Protein AF-A0A7X6DRC4-F1 (afdb_monomer)

InterPro domains:
  IPR004843 Calcineurin-like, phosphoesterase domain [PF00149] (83-285)
  IPR007055 BON domain [PF04972] (4-56)
  IPR007055 BON domain [PS50914] (3-72)
  IPR029052 Metallo-dependent phosphatase-like [G3DSA:3.60.21.10] (81-315)
  IPR029052 Metallo-dependent phosphatase-like [SSF56300] (83-302)
  IPR051158 Metallophosphoesterase-like [PTHR31302] (62-286)

Radius of gyration: 20.74 Å; Cα contacts (8 Å, |Δi|>4): 768; chains: 1; bounding box: 50×56×59 Å

Secondary structure (DSSP, 8-state):
--HHHHHHHHHHHHHHH-TTT--S-EEEEEETTEEEEEEE-SSHHHHHHHHHHHHHH-TTSEEEEEEE---PPPPSPSSS-EEEEEEB---B-TT-TTTTHHHHHHHHHH-SEEEEES--BSS--HHHHHHHHHHHTT--S-EEEE--SGGGTTS-HHHHHHHHHHTTEEEESSEEEEEEETTEEEEEEE------EETTEE--S-SSHHHHHHHHHHHHHHHHHHHHHHH--SSEEEEE-SSBSSSGGGBTB-GGGHHHHBBHHHHHHHHHH--SEEEE---TTS-SEEE-TTS-EEEE-BHHHHTSS-EEEEE---------

Sequence (324 aa):
MTEDHYLREKIRQTLATDPQVGILNVRVQIEGKRIILYGEVSSPEKGEYARTVVQRQLPDFEVISELTPPIPPEGPPEGPYVRIAAAGDLHYDARSRGKLRSHFQKLEGEADLLLLAGDLTDTGTSEETAVLIEDLKGLRIPIVAVLGNHDYHCNQVKEVRRMLGEGGVTVLEGDSTVVHCRELSIGIAGTKGFAGGFEGACGTVFGEPEMKAFIAHTERVSHQLKETLFSLETDLKIALLHYAPIRETLAGERAEVFPFLGSYLLGKAIDEAGADLVVHGHAHHGRERGMTRGGIPVRNAAIPMLKKANLFYSLSPRAKKTHS

Mean predicted aligned error: 8.06 Å

pLDDT: mean 91.1, std 10.88, range [31.31, 98.94]

Solvent-accessible surface area (backbone atoms only — not comparable to full-atom values): 16576 Å² total; per-residue (Å²): 134,57,72,67,57,55,52,41,53,50,53,42,50,48,37,39,68,35,89,83,53,52,40,82,67,60,48,68,48,76,58,92,54,36,36,40,37,35,43,66,30,95,33,60,68,42,18,54,48,44,26,50,56,52,30,69,77,37,73,88,35,51,55,44,58,62,30,34,44,71,78,73,78,82,68,84,62,75,73,74,63,48,33,35,30,29,25,12,44,63,47,22,38,86,82,40,63,64,73,53,24,75,56,46,65,50,37,64,83,70,28,61,33,38,40,35,15,9,16,59,19,53,45,16,44,64,65,18,44,51,35,48,41,62,29,53,59,86,55,81,46,56,36,40,30,21,48,24,72,30,25,44,64,65,68,34,44,72,56,39,51,51,52,40,43,76,60,63,32,49,74,25,76,54,38,69,54,75,49,78,55,94,97,41,40,35,25,38,24,18,24,29,67,43,36,34,10,35,91,100,55,52,70,52,80,53,88,54,72,65,48,26,51,51,34,51,49,30,52,52,51,20,50,40,44,21,56,44,36,48,70,53,90,50,64,37,36,35,40,39,19,8,29,29,34,49,69,60,29,38,53,69,48,63,76,88,47,43,37,68,50,8,16,40,58,42,30,51,22,44,52,75,34,52,48,67,36,33,41,16,10,78,41,47,49,22,32,51,66,38,60,41,94,74,68,32,45,32,36,42,25,11,24,72,46,66,77,41,87,58,46,80,46,69,51,39,64,74,80,76,80,77,86,123

Foldseek 3Di:
DDPVVVLQVVLQVQQCPPPLRNDNDWDWDDDPQEIETDDEGQAVVSQVVSQVSSCVVRVSHRYHGLYHHDPDPDDDDDPDWFKEWEAELCAQDLPCQVVCLVVLVCCLVRGQEYEYFANQHQAQDPSSLVSSLNSNPPRPHAAEYEHEVNNPRVPCVVVSCVSCVVSRYHYAALAWDWDDDDPWIEIEHEHQAWFAAEPPDGQDCDDDPVSVVRVVVNLVSLQSSLVRLQPDPILFYEYRYAADCDCSQLRQPDPVCRRGRHYVSNLVSCLNRDGQEYEYERRLRGHQWDARPSGHIYGYNYCSNVVDRTDIDITGRDDPPPPD

Nearest PDB structures (foldseek):
  2dxl-assembly1_A  TM=6.008E-01  e=2.555E-08  Klebsiella aerogenes
  3d03-assembly1_A  TM=5.769E-01  e=4.159E-08  Klebsiella aerogenes
  8rjx-assembly1_A  TM=5.976E-01  e=1.992E-03  Escherichia coli
  6xmv-assembly1_A  TM=4.383E-01  e=5.021E-02  Neisseria gonorrhoeae FA 1090
  6fnu-assembly1_A  TM=3.937E-01  e=2.472E+00  Saccharomyces cerevisiae

Structure (mmCIF, N/CA/C/O backbone):
data_AF-A0A7X6DRC4-F1
#
_entry.id   AF-A0A7X6DRC4-F1
#
loop_
_atom_site.group_PDB
_atom_site.id
_atom_site.type_symbol
_atom_site.label_atom_id
_atom_site.label_alt_id
_atom_site.label_comp_id
_atom_site.label_asym_id
_atom_site.label_entity_id
_atom_site.label_seq_id
_atom_site.pdbx_PDB_ins_code
_atom_site.Cartn_x
_atom_site.Cartn_y
_atom_site.Cartn_z
_atom_site.occupancy
_atom_site.B_iso_or_equiv
_atom_site.auth_seq_id
_atom_site.auth_comp_id
_atom_site.auth_asym_id
_atom_site.auth_atom_id
_atom_site.pdbx_PDB_model_num
ATOM 1 N N . MET A 1 1 ? -7.052 0.670 -40.777 1.00 53.09 1 MET A N 1
ATOM 2 C CA . MET A 1 1 ? -6.683 -0.161 -39.609 1.00 53.09 1 MET A CA 1
ATOM 3 C C . MET A 1 1 ? -5.171 -0.217 -39.561 1.00 53.09 1 MET A C 1
ATOM 5 O O . MET A 1 1 ? -4.578 -0.447 -40.605 1.00 53.09 1 MET A O 1
ATOM 9 N N . THR A 1 2 ? -4.559 0.092 -38.421 1.00 74.75 2 THR A N 1
ATOM 10 C CA . THR A 1 2 ? -3.096 0.068 -38.267 1.00 74.75 2 THR A CA 1
ATOM 11 C C . THR A 1 2 ? -2.586 -1.376 -38.215 1.00 74.75 2 THR A C 1
ATOM 13 O O . THR A 1 2 ? -3.327 -2.280 -37.830 1.00 74.75 2 THR A O 1
ATOM 16 N N . GLU A 1 3 ? -1.335 -1.601 -38.610 1.00 75.81 3 GLU A N 1
ATOM 17 C CA . GLU A 1 3 ? -0.673 -2.917 -38.596 1.00 75.81 3 GLU A CA 1
ATOM 18 C C . GLU A 1 3 ? -0.729 -3.577 -37.203 1.00 75.81 3 GLU A C 1
ATOM 20 O O . GLU A 1 3 ? -1.092 -4.748 -37.076 1.00 75.81 3 GLU A O 1
ATOM 25 N N . ASP A 1 4 ? -0.548 -2.780 -36.146 1.00 83.50 4 ASP A N 1
ATOM 26 C CA . ASP A 1 4 ? -0.691 -3.208 -34.750 1.00 83.50 4 ASP A CA 1
ATOM 27 C C . ASP A 1 4 ? -2.090 -3.726 -34.408 1.00 83.50 4 ASP A C 1
ATOM 29 O O . ASP A 1 4 ? -2.233 -4.666 -33.627 1.00 83.50 4 ASP A O 1
ATOM 33 N N . HIS A 1 5 ? -3.144 -3.128 -34.972 1.00 82.88 5 HIS A N 1
ATOM 34 C CA . HIS A 1 5 ? -4.511 -3.586 -34.728 1.00 82.88 5 HIS A CA 1
ATOM 35 C C . HIS A 1 5 ? -4.714 -4.992 -35.297 1.00 82.88 5 HIS A C 1
ATOM 37 O O . HIS A 1 5 ? -5.271 -5.860 -34.629 1.00 82.88 5 HIS A O 1
ATOM 43 N N . TYR A 1 6 ? -4.228 -5.233 -36.516 1.00 86.31 6 TYR A N 1
ATOM 44 C CA . TYR A 1 6 ? -4.298 -6.554 -37.135 1.00 86.31 6 TYR A CA 1
ATOM 45 C C . TYR A 1 6 ? -3.490 -7.591 -36.345 1.00 86.31 6 TYR A C 1
ATOM 47 O O . TYR A 1 6 ? -3.975 -8.694 -36.090 1.00 86.31 6 TYR A O 1
ATOM 55 N N . LEU A 1 7 ? -2.285 -7.225 -35.901 1.00 90.00 7 LEU A N 1
ATOM 56 C CA . LEU A 1 7 ? -1.430 -8.113 -35.121 1.00 90.00 7 LEU A CA 1
ATOM 57 C C . LEU A 1 7 ? -2.057 -8.483 -33.767 1.00 90.00 7 LEU A C 1
ATOM 59 O O . LEU A 1 7 ? -2.045 -9.655 -33.395 1.00 90.00 7 LEU A O 1
ATOM 63 N N . ARG A 1 8 ? -2.675 -7.523 -33.063 1.00 91.25 8 ARG A N 1
ATOM 64 C CA . ARG A 1 8 ? -3.401 -7.781 -31.803 1.00 91.25 8 ARG A CA 1
ATOM 65 C C . ARG A 1 8 ? -4.550 -8.766 -31.993 1.00 91.25 8 ARG A C 1
ATOM 67 O O . ARG A 1 8 ? -4.664 -9.711 -31.215 1.00 91.25 8 ARG A O 1
ATOM 74 N N . GLU A 1 9 ? -5.371 -8.573 -33.023 1.00 89.69 9 GLU A N 1
ATOM 75 C CA . GLU A 1 9 ? -6.486 -9.480 -33.317 1.00 89.69 9 GLU A CA 1
ATOM 76 C C . GLU A 1 9 ? -5.998 -10.876 -33.709 1.00 89.69 9 GLU A C 1
ATOM 78 O O . GLU A 1 9 ? -6.538 -11.871 -33.228 1.00 89.69 9 GLU A O 1
ATOM 83 N N . LYS A 1 10 ? -4.913 -10.972 -34.487 1.00 90.94 10 LYS A N 1
ATOM 84 C CA . LYS A 1 10 ? -4.292 -12.258 -34.825 1.00 90.94 10 LYS A CA 1
ATOM 85 C C . LYS A 1 10 ? -3.801 -12.997 -33.578 1.00 90.94 10 LYS A C 1
ATOM 87 O O . LYS A 1 10 ? -4.069 -14.185 -33.436 1.00 90.94 10 LYS A O 1
ATOM 92 N N . ILE A 1 11 ? -3.121 -12.307 -32.659 1.00 92.56 11 ILE A N 1
ATOM 93 C CA . ILE A 1 11 ? -2.651 -12.896 -31.395 1.00 92.56 11 ILE A CA 1
ATOM 94 C C . ILE A 1 11 ? -3.837 -13.390 -30.559 1.00 92.56 11 ILE A C 1
ATOM 96 O O . ILE A 1 11 ? -3.815 -14.523 -30.080 1.00 92.56 11 ILE A O 1
ATOM 100 N N . ARG A 1 12 ? -4.894 -12.577 -30.425 1.00 91.38 12 ARG A N 1
ATOM 101 C CA . ARG A 1 12 ? -6.126 -12.968 -29.720 1.00 91.38 12 ARG A CA 1
ATOM 102 C C . ARG A 1 12 ? -6.766 -14.203 -30.341 1.00 91.38 12 ARG A C 1
ATOM 104 O O . ARG A 1 12 ? -7.095 -15.139 -29.621 1.00 91.38 12 ARG A O 1
ATOM 111 N N . GLN A 1 13 ? -6.894 -14.233 -31.664 1.00 90.31 13 GLN A N 1
ATOM 112 C CA . GLN A 1 13 ? -7.471 -15.366 -32.381 1.00 90.31 13 GLN A CA 1
ATOM 113 C C . GLN A 1 13 ? -6.629 -16.636 -32.213 1.00 90.31 13 GLN A C 1
ATOM 115 O O . GLN A 1 13 ? -7.187 -17.703 -31.962 1.00 90.31 13 GLN A O 1
ATOM 120 N N . THR A 1 14 ? -5.301 -16.529 -32.299 1.00 91.62 14 THR A N 1
ATOM 121 C CA . THR A 1 14 ? -4.380 -17.642 -32.036 1.00 91.62 14 THR A CA 1
ATOM 122 C C . THR A 1 14 ? -4.592 -18.208 -30.634 1.00 91.62 14 THR A C 1
ATOM 124 O O . THR A 1 14 ? -4.797 -19.407 -30.482 1.00 91.62 14 THR A O 1
ATOM 127 N N . LEU A 1 15 ? -4.592 -17.355 -29.607 1.00 91.75 15 LEU A N 1
ATOM 128 C CA . LEU A 1 15 ? -4.765 -17.789 -28.218 1.00 91.75 15 LEU A CA 1
ATOM 129 C C . LEU A 1 15 ? -6.160 -18.379 -27.954 1.00 91.75 15 LEU A C 1
ATOM 131 O O . LEU A 1 15 ? -6.291 -19.305 -27.155 1.00 91.75 15 LEU A O 1
ATOM 135 N N . ALA A 1 16 ? -7.191 -17.877 -28.636 1.00 88.75 16 ALA A N 1
ATOM 136 C CA . ALA A 1 16 ? -8.560 -18.369 -28.517 1.00 88.75 16 ALA A CA 1
ATOM 137 C C . ALA A 1 16 ? -8.775 -19.733 -29.190 1.00 88.75 16 ALA A C 1
ATOM 139 O O . ALA A 1 16 ? -9.573 -20.533 -28.707 1.00 88.75 16 ALA A O 1
ATOM 140 N N . THR A 1 17 ? -8.095 -19.989 -30.310 1.00 88.88 17 THR A N 1
ATOM 141 C CA . THR A 1 17 ? -8.302 -21.192 -31.137 1.00 88.88 17 THR A CA 1
ATOM 142 C C . THR A 1 17 ? -7.300 -22.309 -30.863 1.00 88.88 17 THR A C 1
ATOM 144 O O . THR A 1 17 ? -7.563 -23.453 -31.235 1.00 88.88 17 THR A O 1
ATOM 147 N N . ASP A 1 18 ? -6.176 -22.015 -30.205 1.00 89.38 18 ASP A N 1
ATOM 148 C CA . ASP A 1 18 ? -5.210 -23.036 -29.816 1.00 89.38 18 ASP A CA 1
ATOM 149 C C . ASP A 1 18 ? -5.827 -23.983 -28.762 1.00 89.38 18 ASP A C 1
ATOM 151 O O . ASP A 1 18 ? -6.266 -23.521 -27.703 1.00 89.38 18 ASP A O 1
ATOM 155 N N . PRO A 1 19 ? -5.866 -25.305 -29.018 1.00 82.31 19 PRO A N 1
ATOM 156 C CA . PRO A 1 19 ? -6.582 -26.269 -28.182 1.00 82.31 19 PRO A CA 1
ATOM 157 C C . PRO A 1 19 ? -5.965 -26.468 -26.791 1.00 82.31 19 PRO A C 1
ATOM 159 O O . PRO A 1 19 ? -6.633 -26.998 -25.904 1.00 82.31 19 PRO A O 1
ATOM 162 N N . GLN A 1 20 ? -4.706 -26.073 -26.585 1.00 79.06 20 GLN A N 1
ATOM 163 C CA . GLN A 1 20 ? -4.026 -26.159 -25.291 1.00 79.06 20 GLN A CA 1
ATOM 164 C C . GLN A 1 20 ? -4.121 -24.838 -24.506 1.00 79.06 20 GLN A C 1
ATOM 166 O O . GLN A 1 20 ? -4.078 -24.851 -23.274 1.00 79.06 20 GLN A O 1
ATOM 171 N N . VAL A 1 21 ? -4.313 -23.709 -25.199 1.00 81.44 21 VAL A N 1
ATOM 172 C CA . VAL A 1 21 ? -4.507 -22.381 -24.597 1.00 81.44 21 VAL A CA 1
ATOM 173 C C . VAL A 1 21 ? -5.991 -22.094 -24.325 1.00 81.44 21 VAL A C 1
ATOM 175 O O . VAL A 1 21 ? -6.404 -22.005 -23.164 1.00 81.44 21 VAL A O 1
ATOM 178 N N . GLY A 1 22 ? -6.789 -21.944 -25.389 1.00 80.94 22 GLY A N 1
ATOM 179 C CA . GLY A 1 22 ? -8.223 -21.651 -25.353 1.00 80.94 22 GLY A CA 1
ATOM 180 C C . GLY A 1 22 ? -8.618 -20.389 -24.573 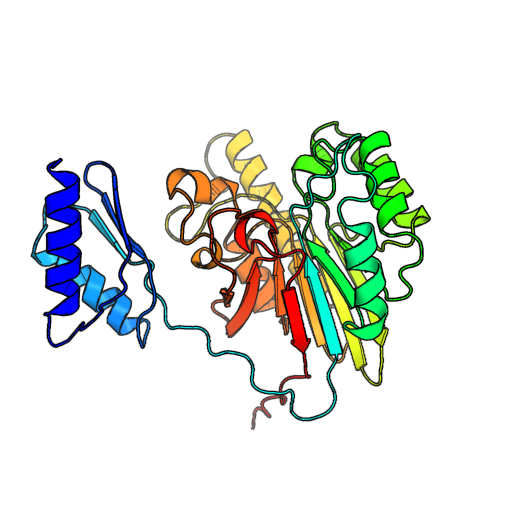1.00 80.94 22 GLY A C 1
ATOM 181 O O . GLY A 1 22 ? -9.628 -20.413 -23.869 1.00 80.94 22 GLY A O 1
ATOM 182 N N . ILE A 1 23 ? -7.832 -19.304 -24.629 1.00 82.06 23 ILE A N 1
ATOM 183 C CA . ILE A 1 23 ? -8.103 -18.082 -23.845 1.00 82.06 23 ILE A CA 1
ATOM 184 C C . ILE A 1 23 ? -8.818 -17.039 -24.708 1.00 82.06 23 ILE A C 1
ATOM 186 O O . ILE A 1 23 ? -8.280 -16.562 -25.703 1.00 82.06 23 ILE A O 1
ATOM 190 N N . LEU A 1 24 ? -10.015 -16.634 -24.281 1.00 75.75 24 LEU A N 1
ATOM 191 C CA . LEU A 1 24 ? -10.861 -15.680 -25.009 1.00 75.75 24 LEU A CA 1
ATOM 192 C C . LEU A 1 24 ? -10.607 -14.215 -24.616 1.00 75.75 24 LEU A C 1
ATOM 194 O O . LEU A 1 24 ? -10.708 -13.320 -25.450 1.00 75.75 24 LEU A O 1
ATOM 198 N N . ASN A 1 25 ? -10.246 -13.963 -23.355 1.00 76.25 25 ASN A N 1
ATOM 199 C CA . ASN A 1 25 ? -10.185 -12.616 -22.778 1.00 76.25 25 ASN A CA 1
ATOM 200 C C . ASN A 1 25 ? -8.742 -12.158 -22.523 1.00 76.25 25 ASN A C 1
ATOM 202 O O . ASN A 1 25 ? -8.378 -11.803 -21.402 1.00 76.25 25 ASN A O 1
ATOM 206 N N . VAL A 1 26 ? -7.918 -12.160 -23.575 1.00 84.62 26 VAL A N 1
ATOM 207 C CA . VAL A 1 26 ? -6.535 -11.658 -23.521 1.00 84.62 26 VAL A CA 1
ATOM 208 C C . VAL A 1 26 ? -6.467 -10.218 -24.027 1.00 84.62 26 VAL A C 1
ATOM 210 O O . VAL A 1 26 ? -6.857 -9.887 -25.155 1.00 84.62 26 VAL A O 1
ATOM 213 N N . ARG A 1 27 ? -5.918 -9.337 -23.195 1.00 85.56 27 ARG A N 1
ATOM 214 C CA . ARG A 1 27 ? -5.465 -8.010 -23.609 1.00 85.56 27 ARG A CA 1
ATOM 215 C C . ARG A 1 27 ? -4.046 -8.136 -24.154 1.00 85.56 27 ARG A C 1
ATOM 217 O O . ARG A 1 27 ? -3.182 -8.710 -23.506 1.00 85.56 27 ARG A O 1
ATOM 224 N N . VAL A 1 28 ? -3.827 -7.605 -25.353 1.00 88.44 28 VAL A N 1
ATOM 225 C CA . VAL A 1 28 ? -2.530 -7.642 -26.032 1.00 88.44 28 VAL A CA 1
ATOM 226 C C . VAL A 1 28 ? -2.037 -6.214 -26.185 1.00 88.44 28 VAL A C 1
ATOM 228 O O . VAL A 1 28 ? -2.698 -5.396 -26.832 1.00 88.44 28 VAL A O 1
ATOM 231 N N . GLN A 1 29 ? -0.883 -5.928 -25.599 1.00 86.94 29 GLN A N 1
ATOM 232 C CA . GLN A 1 29 ? -0.160 -4.675 -25.779 1.00 86.94 29 GLN A CA 1
ATOM 233 C C . GLN A 1 29 ? 1.040 -4.932 -26.679 1.00 86.94 29 GLN A C 1
ATOM 235 O O . GLN A 1 29 ? 1.719 -5.947 -26.536 1.00 86.94 29 GLN A O 1
ATOM 240 N N . ILE A 1 30 ? 1.262 -4.034 -27.635 1.00 89.25 30 ILE A N 1
ATOM 241 C CA . ILE A 1 30 ? 2.376 -4.119 -28.580 1.00 89.25 30 ILE A CA 1
ATOM 242 C C . ILE A 1 30 ? 3.146 -2.814 -28.476 1.00 89.25 30 ILE A C 1
ATOM 244 O O . ILE A 1 30 ? 2.551 -1.746 -28.633 1.00 89.25 30 ILE A O 1
ATOM 248 N N . GLU A 1 31 ? 4.440 -2.922 -28.195 1.00 84.38 31 GLU A N 1
ATOM 249 C CA . GLU A 1 31 ? 5.363 -1.802 -28.034 1.00 84.38 31 GLU A CA 1
ATOM 250 C C . GLU A 1 31 ? 6.664 -2.101 -28.778 1.00 84.38 31 GLU A C 1
ATOM 252 O O . GLU A 1 31 ? 7.548 -2.812 -28.288 1.00 84.38 31 GLU A O 1
ATOM 257 N N . GLY A 1 32 ? 6.773 -1.581 -30.002 1.00 87.19 32 GLY A N 1
ATOM 258 C CA . GLY A 1 32 ? 7.880 -1.915 -30.892 1.00 87.19 32 GLY A CA 1
ATOM 259 C C . GLY A 1 32 ? 7.920 -3.421 -31.162 1.00 87.19 32 GLY A C 1
ATOM 260 O O . GLY A 1 32 ? 6.984 -3.973 -31.731 1.00 87.19 32 GLY A O 1
ATOM 261 N N . LYS A 1 33 ? 8.996 -4.090 -30.730 1.00 90.62 33 LYS A N 1
ATOM 262 C CA . LYS A 1 33 ? 9.174 -5.548 -30.857 1.00 90.62 33 LYS A CA 1
ATOM 263 C C . LYS A 1 33 ? 8.750 -6.344 -29.620 1.00 90.62 33 LYS A C 1
ATOM 265 O O . LYS A 1 33 ? 9.035 -7.534 -29.546 1.00 90.62 33 LYS A O 1
ATOM 270 N N . ARG A 1 34 ? 8.080 -5.727 -28.648 1.00 89.19 34 ARG A N 1
ATOM 271 C CA . ARG A 1 34 ? 7.582 -6.423 -27.455 1.00 89.19 34 ARG A CA 1
ATOM 272 C C . ARG A 1 34 ? 6.079 -6.624 -27.540 1.00 89.19 34 ARG A C 1
ATOM 274 O O . ARG A 1 34 ? 5.344 -5.705 -27.902 1.00 89.19 34 ARG A O 1
ATOM 281 N N . ILE A 1 35 ? 5.636 -7.823 -27.185 1.00 92.19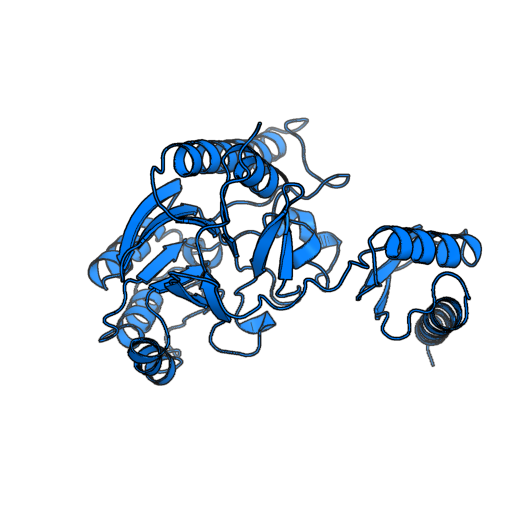 35 ILE A N 1
ATOM 282 C CA . ILE A 1 35 ? 4.228 -8.191 -27.053 1.00 92.19 35 ILE A CA 1
ATOM 283 C C . ILE A 1 35 ? 3.996 -8.590 -25.606 1.00 92.19 35 ILE A C 1
ATOM 285 O O . ILE A 1 35 ? 4.648 -9.503 -25.108 1.00 92.19 35 ILE A O 1
ATOM 289 N N . ILE A 1 36 ? 3.039 -7.943 -24.951 1.00 88.12 36 ILE A N 1
ATOM 290 C CA . ILE A 1 36 ? 2.667 -8.262 -23.576 1.00 88.12 36 ILE A CA 1
ATOM 291 C C . ILE A 1 36 ? 1.236 -8.791 -23.562 1.00 88.12 36 ILE A C 1
ATOM 293 O O . ILE A 1 36 ? 0.309 -8.146 -24.067 1.00 88.12 36 ILE A O 1
ATOM 297 N N . LEU A 1 37 ? 1.073 -9.994 -23.012 1.00 89.94 37 LEU A N 1
ATOM 298 C CA . LEU A 1 37 ? -0.212 -10.660 -22.838 1.00 89.94 37 LEU A CA 1
ATOM 299 C C . LEU A 1 37 ? -0.707 -10.430 -21.409 1.00 89.94 37 LEU A C 1
ATOM 301 O O . LEU A 1 37 ? -0.064 -10.866 -20.460 1.00 89.94 37 LEU A O 1
ATOM 305 N N . TYR A 1 38 ? -1.867 -9.801 -21.258 1.00 80.44 38 TYR A N 1
ATOM 306 C CA . TYR A 1 38 ? -2.522 -9.570 -19.971 1.00 80.44 38 TYR A CA 1
ATOM 307 C C . TYR A 1 38 ? -3.877 -10.264 -19.924 1.00 80.44 38 TYR A C 1
ATOM 309 O O . TYR A 1 38 ? -4.584 -10.347 -20.932 1.00 80.44 38 TYR A O 1
ATOM 317 N N . GLY A 1 39 ? -4.295 -10.678 -18.733 1.00 76.06 39 GLY A N 1
ATOM 318 C CA . GLY A 1 39 ? -5.606 -11.283 -18.524 1.00 76.06 39 GLY A CA 1
ATOM 319 C C . GLY A 1 39 ? -5.557 -12.476 -17.587 1.00 76.06 39 GLY A C 1
ATOM 320 O O . GLY A 1 39 ? -4.587 -12.682 -16.858 1.00 76.06 39 GLY A O 1
ATOM 321 N N . GLU A 1 40 ? -6.634 -13.249 -17.616 1.00 78.69 40 GLU A N 1
ATOM 322 C CA . GLU A 1 40 ? -6.817 -14.392 -16.734 1.00 78.69 40 GLU A CA 1
ATOM 323 C C . GLU A 1 40 ? -6.674 -15.707 -17.501 1.00 78.69 40 GLU A C 1
ATOM 325 O O . GLU A 1 40 ? -7.166 -15.860 -18.621 1.00 78.69 40 GLU A O 1
ATOM 330 N N . VAL A 1 41 ? -6.000 -16.667 -16.879 1.00 82.38 41 VAL A N 1
ATOM 331 C CA . VAL A 1 41 ? -5.839 -18.049 -17.358 1.00 82.38 41 VAL A CA 1
ATOM 332 C C . VAL A 1 41 ? -6.349 -19.016 -16.305 1.00 82.38 41 VAL A C 1
ATOM 334 O O . VAL A 1 41 ? -6.588 -18.619 -15.188 1.00 82.38 41 VAL A O 1
ATOM 337 N N . SER A 1 42 ? -6.543 -20.299 -16.590 1.00 76.38 42 SER A N 1
ATOM 338 C CA . SER A 1 42 ? -6.958 -21.222 -15.516 1.00 76.38 42 SER A CA 1
ATOM 339 C C . SER A 1 42 ? -5.803 -21.650 -14.603 1.00 76.38 42 SER A C 1
ATOM 341 O O . SER A 1 42 ? -6.051 -22.201 -13.537 1.00 76.38 42 SER A O 1
ATOM 343 N N . SER A 1 43 ? -4.550 -21.448 -15.024 1.00 76.38 43 SER A N 1
ATOM 344 C CA . SER A 1 43 ? -3.356 -21.793 -14.248 1.00 76.38 43 SER A CA 1
ATOM 345 C C . SER A 1 43 ? -2.115 -21.046 -14.767 1.00 76.38 43 SER A C 1
ATOM 347 O O . SER A 1 43 ? -2.126 -20.602 -15.922 1.00 76.38 43 SER A O 1
ATOM 349 N N . PRO A 1 44 ? -1.039 -20.907 -13.967 1.00 75.69 44 PRO A N 1
ATOM 350 C CA . PRO A 1 44 ? 0.212 -20.288 -14.416 1.00 75.69 44 PRO A CA 1
ATOM 351 C C . PRO A 1 44 ? 0.821 -20.981 -15.644 1.00 75.69 44 PRO A C 1
ATOM 353 O O . PRO A 1 44 ? 1.306 -20.316 -16.558 1.00 75.69 44 PRO A O 1
ATOM 356 N N . GLU A 1 45 ? 0.721 -22.311 -15.725 1.00 82.00 45 GLU A N 1
ATOM 357 C CA . GLU A 1 45 ? 1.234 -23.104 -16.848 1.00 82.00 45 GLU A CA 1
ATOM 358 C C . GLU A 1 45 ? 0.545 -22.725 -18.160 1.00 82.00 45 GLU A C 1
ATOM 360 O O . GLU A 1 45 ? 1.197 -22.656 -19.200 1.00 82.00 45 GLU A O 1
ATOM 365 N N . LYS A 1 46 ? -0.759 -22.412 -18.124 1.00 83.81 46 LYS A N 1
ATOM 366 C CA . LYS A 1 46 ? -1.461 -21.889 -19.304 1.00 83.81 46 LYS A CA 1
ATOM 367 C C . LYS A 1 46 ? -0.965 -20.508 -19.718 1.00 83.81 46 LYS A C 1
ATOM 369 O O . LYS A 1 46 ? -0.935 -20.225 -20.913 1.00 83.81 46 LYS A O 1
ATOM 374 N N . GLY A 1 47 ? -0.573 -19.662 -18.766 1.00 85.69 47 GLY A N 1
ATOM 375 C CA . GLY A 1 47 ? 0.039 -18.363 -19.049 1.00 85.69 47 GLY A CA 1
ATOM 376 C C . GLY A 1 47 ? 1.375 -18.504 -19.785 1.00 85.69 47 GLY A C 1
ATOM 377 O O . GLY A 1 47 ? 1.595 -17.837 -20.799 1.00 85.69 47 GLY A O 1
ATOM 378 N N . GLU A 1 48 ? 2.233 -19.421 -19.336 1.00 85.50 48 GLU A N 1
ATOM 379 C CA . GLU A 1 48 ? 3.500 -19.750 -20.011 1.00 85.50 48 GLU A CA 1
ATOM 380 C C . GLU A 1 48 ? 3.294 -20.428 -21.367 1.00 85.50 48 GLU A C 1
ATOM 382 O O . GLU A 1 48 ? 4.005 -20.159 -22.343 1.00 85.50 48 GLU A O 1
ATOM 387 N N . TYR A 1 49 ? 2.284 -21.288 -21.462 1.00 89.00 49 TYR A N 1
ATOM 388 C CA . TYR A 1 49 ? 1.946 -21.940 -22.714 1.00 89.00 49 TYR A CA 1
ATOM 389 C C . TYR A 1 49 ? 1.444 -20.924 -23.753 1.00 89.00 49 TYR A C 1
ATOM 391 O O . TYR A 1 49 ? 1.938 -20.900 -24.880 1.00 89.00 49 TYR A O 1
ATOM 399 N N . ALA A 1 50 ? 0.563 -20.001 -23.353 1.00 90.38 50 ALA A N 1
ATOM 400 C CA . ALA A 1 50 ? 0.122 -18.874 -24.176 1.00 90.38 50 ALA A CA 1
ATOM 401 C C . ALA A 1 50 ? 1.300 -18.023 -24.677 1.00 90.38 50 ALA A C 1
ATOM 403 O O . ALA A 1 50 ? 1.378 -17.719 -25.871 1.00 90.38 50 ALA A O 1
ATOM 404 N N . ARG A 1 51 ? 2.259 -17.708 -23.793 1.00 93.00 51 ARG A N 1
ATOM 405 C CA . ARG A 1 51 ? 3.512 -17.029 -24.166 1.00 93.00 51 ARG A CA 1
ATOM 406 C C . ARG A 1 51 ? 4.233 -17.780 -25.279 1.00 93.00 51 ARG A C 1
ATOM 408 O O . ARG A 1 51 ? 4.593 -17.196 -26.295 1.00 93.00 51 ARG A O 1
ATOM 415 N N . THR A 1 52 ? 4.412 -19.086 -25.090 1.00 92.12 52 THR A N 1
ATOM 416 C CA . THR A 1 52 ? 5.145 -19.965 -26.006 1.00 92.12 52 THR A CA 1
ATOM 417 C C . THR A 1 52 ? 4.470 -20.050 -27.375 1.00 92.12 52 THR A C 1
ATOM 419 O O . THR A 1 52 ? 5.153 -19.996 -28.397 1.00 92.12 52 THR A O 1
ATOM 422 N N . VAL A 1 53 ? 3.139 -20.148 -27.417 1.00 93.19 53 VAL A N 1
ATOM 423 C CA . VAL A 1 53 ? 2.365 -20.190 -28.668 1.00 93.19 53 VAL A CA 1
ATOM 424 C C . VAL A 1 53 ? 2.564 -18.910 -29.477 1.00 93.19 53 VAL A C 1
ATOM 426 O O . VAL A 1 53 ? 2.877 -18.973 -30.667 1.00 93.19 53 VAL A O 1
ATOM 429 N N . VAL A 1 54 ? 2.452 -17.747 -28.834 1.00 93.50 54 VAL A N 1
ATOM 430 C CA . VAL A 1 54 ? 2.637 -16.456 -29.513 1.00 93.50 54 VAL A CA 1
ATOM 431 C C . VAL A 1 54 ? 4.097 -16.265 -29.927 1.00 93.50 54 VAL A C 1
ATOM 433 O O . VAL A 1 54 ? 4.356 -15.875 -31.064 1.00 93.50 54 VAL A O 1
ATOM 436 N N . GLN A 1 55 ? 5.049 -16.639 -29.066 1.00 94.50 55 GLN A N 1
ATOM 437 C CA . GLN A 1 55 ? 6.486 -16.558 -29.346 1.00 94.50 55 GLN A CA 1
ATOM 438 C C . GLN A 1 55 ? 6.892 -17.391 -30.568 1.00 94.50 55 GLN A C 1
ATOM 440 O O . GLN A 1 55 ? 7.743 -16.967 -31.347 1.00 94.50 55 GLN A O 1
ATOM 445 N N . ARG A 1 56 ? 6.277 -18.564 -30.767 1.00 92.44 56 ARG A N 1
ATOM 446 C CA . ARG A 1 56 ? 6.525 -19.415 -31.943 1.00 92.44 56 ARG A CA 1
ATOM 447 C C . ARG A 1 56 ? 5.999 -18.806 -33.237 1.00 92.44 56 ARG A C 1
ATOM 449 O O . ARG A 1 56 ? 6.613 -18.991 -34.282 1.00 92.44 56 ARG A O 1
ATOM 456 N N . GLN A 1 57 ? 4.863 -18.113 -33.186 1.00 91.56 57 GLN A N 1
ATOM 457 C CA . GLN A 1 57 ? 4.293 -17.466 -34.370 1.00 91.56 57 GLN A CA 1
ATOM 458 C C . GLN A 1 57 ? 5.004 -16.162 -34.736 1.00 91.56 57 GLN A C 1
ATOM 460 O O . GLN A 1 57 ? 4.966 -15.755 -35.896 1.00 91.56 57 GLN A O 1
ATOM 465 N N . LEU A 1 58 ? 5.612 -15.502 -33.750 1.00 92.31 58 LEU A N 1
ATOM 466 C CA . LEU A 1 58 ? 6.226 -14.185 -33.873 1.00 92.31 58 LEU A CA 1
ATOM 467 C C . LEU A 1 58 ? 7.656 -14.226 -33.301 1.00 92.31 58 LEU A C 1
ATOM 469 O O . LEU A 1 58 ? 7.916 -13.614 -32.267 1.00 92.31 58 LEU A O 1
ATOM 473 N N . PRO A 1 59 ? 8.591 -14.950 -33.949 1.00 91.12 59 PRO A N 1
ATOM 474 C CA . PRO A 1 59 ? 9.945 -15.158 -33.428 1.00 91.12 59 PRO A CA 1
ATOM 475 C C . PRO A 1 59 ? 10.771 -13.868 -33.348 1.00 91.12 59 PRO A C 1
ATOM 477 O O . PRO A 1 59 ? 11.697 -13.788 -32.549 1.00 91.12 59 PRO A O 1
ATOM 480 N N . ASP A 1 60 ? 10.419 -12.854 -34.144 1.00 92.88 60 ASP A N 1
ATOM 481 C CA . ASP A 1 60 ? 11.080 -11.543 -34.147 1.00 92.88 60 ASP A CA 1
ATOM 482 C C . ASP A 1 60 ? 10.619 -10.616 -33.012 1.00 92.88 60 ASP A C 1
ATOM 484 O O . ASP A 1 60 ? 11.160 -9.515 -32.864 1.00 92.88 60 ASP A O 1
ATOM 488 N N . PHE A 1 61 ? 9.610 -11.035 -32.243 1.00 91.69 61 PHE A N 1
ATOM 489 C CA . PHE A 1 61 ? 9.086 -10.306 -31.097 1.00 91.69 61 PHE A CA 1
ATOM 490 C C . PHE A 1 61 ? 9.524 -10.971 -29.795 1.00 91.69 61 PHE A C 1
ATOM 492 O O . PHE A 1 61 ? 9.600 -12.192 -29.697 1.00 91.69 61 PHE A O 1
ATOM 499 N N . GLU A 1 62 ? 9.751 -10.169 -28.766 1.00 91.69 62 GLU A N 1
ATOM 500 C CA . GLU A 1 62 ? 9.842 -10.646 -27.391 1.00 91.69 62 GLU A CA 1
ATOM 501 C C . GLU A 1 62 ? 8.425 -10.735 -26.813 1.00 91.69 62 GLU A C 1
ATOM 503 O O . GLU A 1 62 ? 7.717 -9.727 -26.728 1.00 91.69 62 GLU A O 1
ATOM 508 N N . VAL A 1 63 ? 7.995 -11.940 -26.435 1.00 91.00 63 VAL A N 1
ATOM 509 C CA . VAL A 1 63 ? 6.661 -12.163 -25.866 1.00 91.00 63 VAL A CA 1
ATOM 510 C C . VAL A 1 63 ? 6.751 -12.339 -24.357 1.00 91.00 63 VAL A C 1
ATOM 512 O O . VAL A 1 63 ? 7.333 -13.304 -23.858 1.00 91.00 63 VAL A O 1
ATOM 515 N N . ILE A 1 64 ? 6.094 -11.438 -23.637 1.00 85.31 64 ILE A N 1
ATOM 516 C CA . ILE A 1 64 ? 5.964 -11.437 -22.183 1.00 85.31 64 ILE A CA 1
ATOM 517 C C . ILE A 1 64 ? 4.533 -11.853 -21.838 1.00 85.31 64 ILE A C 1
ATOM 519 O O . ILE A 1 64 ? 3.569 -11.347 -22.415 1.00 85.31 64 ILE A O 1
ATOM 523 N N . SER A 1 65 ? 4.385 -12.781 -20.895 1.00 84.94 65 SER A N 1
ATOM 524 C CA . SER A 1 65 ? 3.075 -13.197 -20.395 1.00 84.94 65 SER A CA 1
ATOM 525 C C . SER A 1 65 ? 2.894 -12.731 -18.962 1.00 84.94 65 SER A C 1
ATOM 527 O O . SER A 1 65 ? 3.619 -13.152 -18.068 1.00 84.94 65 SER A O 1
ATOM 529 N N . GLU A 1 66 ? 1.914 -11.857 -18.761 1.00 79.81 66 GLU A N 1
ATOM 530 C CA . GLU A 1 66 ? 1.399 -11.432 -17.457 1.00 79.81 66 GLU A CA 1
ATOM 531 C C . GLU A 1 66 ? 0.001 -12.021 -17.203 1.00 79.81 66 GLU A C 1
ATOM 533 O O . GLU A 1 66 ? -0.806 -11.491 -16.435 1.00 79.81 66 GLU A O 1
ATOM 538 N N . LEU A 1 67 ? -0.302 -13.133 -17.879 1.00 82.00 67 LEU A N 1
ATOM 539 C CA . LEU A 1 67 ? -1.508 -13.915 -17.669 1.00 82.00 67 LEU A CA 1
ATOM 540 C C . LEU A 1 67 ? -1.399 -14.666 -16.343 1.00 82.00 67 LEU A C 1
ATOM 542 O O . LEU A 1 67 ? -0.471 -15.448 -16.145 1.00 82.00 67 LEU A O 1
ATOM 546 N N . THR A 1 68 ? -2.369 -14.486 -15.451 1.00 71.12 68 THR A N 1
ATOM 547 C CA . THR A 1 68 ? -2.390 -15.199 -14.163 1.00 71.12 68 THR A CA 1
ATOM 548 C C . THR A 1 68 ? -3.723 -15.893 -13.934 1.00 71.12 68 THR A C 1
ATOM 550 O O . THR A 1 68 ? -4.731 -15.476 -14.505 1.00 71.12 68 THR A O 1
ATOM 553 N N . PRO A 1 69 ? -3.781 -16.930 -13.084 1.00 66.56 69 PRO A N 1
ATOM 554 C CA . PRO A 1 69 ? -5.057 -17.457 -12.641 1.00 66.56 69 PRO A CA 1
ATOM 555 C C . PRO A 1 69 ? -5.948 -16.384 -12.007 1.00 66.56 69 PRO A C 1
ATOM 557 O O . PRO A 1 69 ? -5.411 -15.482 -11.350 1.00 66.56 69 PRO A O 1
ATOM 560 N N . PRO A 1 70 ? -7.285 -16.448 -12.190 1.00 63.34 70 PRO A N 1
ATOM 561 C CA . PRO A 1 70 ? -8.189 -15.631 -11.405 1.00 63.34 70 PRO A CA 1
ATOM 562 C C . PRO A 1 70 ? -7.953 -15.975 -9.941 1.00 63.34 70 PRO A C 1
ATOM 564 O O . PRO A 1 70 ? -7.945 -17.146 -9.555 1.00 63.34 70 PRO A O 1
ATOM 567 N N . ILE A 1 71 ? -7.743 -14.953 -9.121 1.00 59.53 71 ILE A N 1
ATOM 568 C CA . ILE A 1 71 ? -7.693 -15.143 -7.676 1.00 59.53 71 ILE A CA 1
ATOM 569 C C . ILE A 1 71 ? -9.146 -15.302 -7.235 1.00 59.53 71 ILE A C 1
ATOM 571 O O . ILE A 1 71 ? -9.907 -14.331 -7.363 1.00 59.53 71 ILE A O 1
ATOM 575 N N . PRO A 1 72 ? -9.559 -16.504 -6.781 1.00 54.31 72 PRO A N 1
ATOM 576 C CA . PRO A 1 72 ? -10.952 -16.760 -6.464 1.00 54.31 72 PRO A CA 1
ATOM 577 C C . PRO A 1 72 ? -11.453 -15.722 -5.452 1.00 54.31 72 PRO A C 1
ATOM 579 O O . PRO A 1 72 ? -10.683 -15.287 -4.588 1.00 54.31 72 PRO A O 1
ATOM 582 N N . PRO A 1 73 ? -12.715 -15.271 -5.566 1.00 55.56 73 PRO A N 1
ATOM 583 C CA . PRO A 1 73 ? -13.317 -14.473 -4.512 1.00 55.56 73 PRO A CA 1
ATOM 584 C C . PRO A 1 73 ? -13.208 -15.233 -3.196 1.00 55.56 73 PRO A C 1
ATOM 586 O O . PRO A 1 73 ? -13.459 -16.437 -3.150 1.00 55.56 73 PRO A O 1
ATOM 589 N N . GLU A 1 74 ? -12.791 -14.526 -2.148 1.00 63.16 74 GLU A N 1
ATOM 590 C CA . GLU A 1 74 ? -12.845 -15.067 -0.797 1.00 63.16 74 GLU A CA 1
ATOM 591 C C . GLU A 1 74 ? -14.294 -15.491 -0.536 1.00 63.16 74 GLU A C 1
ATOM 593 O O . GLU A 1 74 ? -15.230 -14.712 -0.743 1.00 63.16 74 GLU A O 1
ATOM 598 N N . GLY A 1 75 ? -14.482 -16.766 -0.180 1.00 56.94 75 GLY A N 1
ATOM 599 C CA . GLY A 1 75 ? -15.769 -17.254 0.299 1.00 56.94 75 GLY A CA 1
ATOM 600 C C . GLY A 1 75 ? -16.174 -16.511 1.575 1.00 56.94 75 GLY A C 1
ATOM 601 O O . GLY A 1 75 ? -15.354 -15.794 2.156 1.00 56.94 75 GLY A O 1
ATOM 602 N N . PRO A 1 76 ? -17.429 -16.652 2.033 1.00 61.50 76 PRO A N 1
ATOM 603 C CA . PRO A 1 76 ? -17.809 -16.097 3.323 1.00 61.50 76 PRO A CA 1
ATOM 604 C C . PRO A 1 76 ? -16.840 -16.617 4.399 1.00 61.50 76 PRO A C 1
ATOM 606 O O . PRO A 1 76 ? -16.476 -17.794 4.356 1.00 61.50 76 PRO A O 1
ATOM 609 N N . PRO A 1 77 ? -16.397 -15.759 5.330 1.00 70.56 77 PRO A N 1
ATOM 610 C CA . PRO A 1 77 ? -15.475 -16.173 6.375 1.00 70.56 77 PRO A CA 1
ATOM 611 C C . PRO A 1 77 ? -16.055 -17.341 7.182 1.00 70.56 77 PRO A C 1
ATOM 613 O O . PRO A 1 77 ? -17.216 -17.305 7.598 1.00 70.56 77 PRO A O 1
ATOM 616 N N . GLU A 1 78 ? -15.240 -18.366 7.422 1.00 71.38 78 GLU A N 1
ATOM 617 C CA . GLU A 1 78 ? -15.568 -19.450 8.346 1.00 71.38 78 GLU A CA 1
ATOM 618 C C . GLU A 1 78 ? -15.032 -19.091 9.741 1.00 71.38 78 GLU A C 1
ATOM 620 O O . GLU A 1 78 ? -13.828 -18.929 9.933 1.00 71.38 78 GLU A O 1
ATOM 625 N N . GLY A 1 79 ? -15.923 -18.955 10.728 1.00 82.00 79 GLY A N 1
ATOM 626 C CA . GLY A 1 79 ? -15.557 -18.575 12.099 1.00 82.00 79 GLY A CA 1
ATOM 627 C C . GLY A 1 79 ? -15.438 -17.057 12.323 1.00 82.00 79 GLY A C 1
ATOM 628 O O . GLY A 1 79 ? -16.006 -16.273 11.558 1.00 82.00 79 GLY A O 1
ATOM 629 N N . PRO A 1 80 ? -14.761 -16.617 13.405 1.00 88.19 80 PRO A N 1
ATOM 630 C CA . PRO A 1 80 ? -14.548 -15.199 13.682 1.00 88.19 80 PRO A CA 1
ATOM 631 C C . PRO A 1 80 ? -13.838 -14.495 12.521 1.00 88.19 80 PRO A C 1
ATOM 633 O O . PRO A 1 80 ? -12.908 -15.033 11.915 1.00 88.19 80 PRO A O 1
ATOM 636 N N . TYR A 1 81 ? -14.273 -13.278 12.212 1.00 91.56 81 TYR A N 1
ATOM 637 C CA . TYR A 1 81 ? -13.711 -12.471 11.134 1.00 91.56 81 TYR A CA 1
ATOM 638 C C . TYR A 1 81 ? -13.773 -10.989 11.460 1.00 91.56 81 TYR A C 1
ATOM 640 O O . TYR A 1 81 ? -14.604 -10.564 12.262 1.00 91.56 81 TYR A O 1
ATOM 648 N N . VAL A 1 82 ? -12.934 -10.208 10.787 1.00 93.12 82 VAL A N 1
ATOM 649 C CA . VAL A 1 82 ? -12.977 -8.744 10.780 1.00 93.12 82 VAL A CA 1
ATOM 650 C C . VAL A 1 82 ? -13.364 -8.229 9.399 1.00 93.12 82 VAL A C 1
ATOM 652 O O . VAL A 1 82 ? -12.914 -8.759 8.386 1.00 93.12 82 VAL A O 1
ATOM 655 N N . ARG A 1 83 ? -14.182 -7.175 9.348 1.00 93.94 83 ARG A N 1
ATOM 656 C CA . ARG A 1 83 ? -14.505 -6.442 8.121 1.00 93.94 83 ARG A CA 1
ATOM 657 C C . ARG A 1 83 ? -13.549 -5.272 7.954 1.00 93.94 83 ARG A C 1
ATOM 659 O O . ARG A 1 83 ? -13.482 -4.395 8.811 1.00 93.94 83 ARG A O 1
ATOM 666 N N . ILE A 1 84 ? -12.843 -5.232 6.838 1.00 95.06 84 ILE A N 1
ATOM 667 C CA . ILE A 1 84 ? -11.830 -4.218 6.556 1.00 95.06 84 ILE A CA 1
ATOM 668 C C . ILE A 1 84 ? -12.285 -3.406 5.352 1.00 95.06 84 ILE A C 1
ATOM 670 O O . ILE A 1 84 ? -12.548 -3.973 4.291 1.00 95.06 84 ILE A O 1
ATOM 674 N N . ALA A 1 85 ? -12.341 -2.086 5.510 1.00 96.69 85 ALA A N 1
ATOM 675 C CA . ALA A 1 85 ? -12.369 -1.156 4.393 1.00 96.69 85 ALA A CA 1
ATOM 676 C C . ALA A 1 85 ? -10.931 -0.753 4.044 1.00 96.69 85 ALA A C 1
ATOM 678 O O . ALA A 1 85 ? -10.142 -0.465 4.939 1.00 96.69 85 ALA A O 1
ATOM 679 N N . ALA A 1 86 ? -10.581 -0.717 2.761 1.00 97.69 86 ALA A N 1
ATOM 680 C CA . ALA A 1 86 ? -9.256 -0.294 2.310 1.00 97.69 86 ALA A CA 1
ATOM 681 C C . ALA A 1 86 ? -9.347 0.679 1.133 1.00 97.69 86 ALA A C 1
ATOM 683 O O . ALA A 1 86 ? -10.070 0.414 0.172 1.00 97.69 86 ALA A O 1
ATOM 684 N N . ALA A 1 87 ? -8.603 1.778 1.191 1.00 97.62 87 ALA A N 1
ATOM 685 C CA . ALA A 1 87 ? -8.504 2.767 0.121 1.00 97.62 87 ALA A CA 1
ATOM 686 C C . ALA A 1 87 ? -7.083 3.339 0.059 1.00 97.62 87 ALA A C 1
ATOM 688 O O . ALA A 1 87 ? -6.387 3.367 1.062 1.00 97.62 87 ALA A O 1
ATOM 689 N N . GLY A 1 88 ? -6.651 3.814 -1.097 1.00 97.00 88 GLY A N 1
ATOM 690 C CA . GLY A 1 88 ? -5.406 4.553 -1.299 1.00 97.00 88 GLY A CA 1
ATOM 691 C C . GLY A 1 88 ? -5.576 5.520 -2.462 1.00 97.00 88 GLY A C 1
ATOM 692 O O . GLY A 1 88 ? -6.590 5.456 -3.168 1.00 97.00 88 GLY A O 1
ATOM 693 N N . ASP A 1 89 ? -4.604 6.408 -2.657 1.00 98.25 89 ASP A N 1
ATOM 694 C CA . ASP A 1 89 ? -4.588 7.333 -3.796 1.00 98.25 89 ASP A CA 1
ATOM 695 C C . ASP A 1 89 ? -5.835 8.236 -3.791 1.00 98.25 89 ASP A C 1
ATOM 697 O O . ASP A 1 89 ? -6.572 8.386 -4.771 1.00 98.25 89 ASP A O 1
ATOM 701 N N . LEU A 1 90 ? -6.108 8.799 -2.611 1.00 97.38 90 LEU A N 1
ATOM 702 C CA . LEU A 1 90 ? -7.227 9.700 -2.351 1.00 97.38 90 LEU A CA 1
ATOM 703 C C . LEU A 1 90 ? -7.017 11.052 -3.042 1.00 97.38 90 LEU A C 1
ATOM 705 O O . LEU A 1 90 ? -8.004 11.655 -3.488 1.00 97.38 90 LEU A O 1
ATOM 709 N N . HIS A 1 91 ? -5.756 11.505 -3.106 1.00 97.56 91 HIS A N 1
ATOM 710 C CA . HIS A 1 91 ? -5.308 12.774 -3.688 1.00 97.56 91 HIS A CA 1
ATOM 711 C C . HIS A 1 91 ? -6.208 13.944 -3.273 1.00 97.56 91 HIS A C 1
ATOM 713 O O . HIS A 1 91 ? -6.905 14.547 -4.097 1.00 97.56 91 HIS A O 1
ATOM 719 N N . TYR A 1 92 ? -6.292 14.199 -1.964 1.00 97.69 92 TYR A N 1
ATOM 720 C CA . TYR A 1 92 ? -7.018 15.363 -1.463 1.00 97.69 92 TYR A CA 1
ATOM 721 C C . TYR A 1 92 ? -6.261 16.648 -1.796 1.00 97.69 92 TYR A C 1
ATOM 723 O O . TYR A 1 92 ? -5.104 16.811 -1.416 1.00 97.69 92 TYR A O 1
ATOM 731 N N . ASP A 1 93 ? -6.959 17.566 -2.458 1.00 96.81 93 ASP A N 1
ATOM 732 C CA . ASP A 1 93 ? -6.540 18.947 -2.684 1.00 96.81 93 ASP A CA 1
ATOM 733 C C . ASP A 1 93 ? -7.410 19.925 -1.856 1.00 96.81 93 ASP A C 1
ATOM 735 O O . ASP A 1 93 ? -8.390 19.531 -1.212 1.00 96.81 93 ASP A O 1
ATOM 739 N N . ALA A 1 94 ? -7.126 21.230 -1.923 1.00 91.12 94 ALA A N 1
ATOM 740 C CA . ALA A 1 94 ? -7.928 22.265 -1.250 1.00 91.12 94 ALA A CA 1
ATOM 741 C C . ALA A 1 94 ? -9.425 22.272 -1.656 1.00 91.12 94 ALA A C 1
ATOM 743 O O . ALA A 1 94 ? -10.276 22.808 -0.939 1.00 91.12 94 ALA A O 1
ATOM 744 N N . ARG A 1 95 ? -9.773 21.674 -2.805 1.00 94.81 95 ARG A N 1
ATOM 745 C CA . ARG A 1 95 ? -11.139 21.595 -3.353 1.00 94.81 95 ARG A CA 1
ATOM 746 C C . ARG A 1 95 ? -11.846 20.283 -3.015 1.00 94.81 95 ARG A C 1
ATOM 748 O O . ARG A 1 95 ? -13.033 20.149 -3.297 1.00 94.81 95 ARG A O 1
ATOM 755 N N . SER A 1 96 ? -11.163 19.346 -2.364 1.00 95.00 96 SER A N 1
ATOM 756 C CA . SER A 1 96 ? -11.674 18.010 -2.047 1.00 95.00 96 SER A CA 1
ATOM 757 C C . SER A 1 96 ? -12.592 17.966 -0.817 1.00 95.00 96 SER A C 1
ATOM 759 O O . SER A 1 96 ? -13.010 16.888 -0.396 1.00 95.00 96 SER A O 1
ATOM 761 N N . ARG A 1 97 ? -12.953 19.114 -0.229 1.00 94.06 97 ARG A N 1
ATOM 762 C CA . ARG A 1 97 ? -13.843 19.164 0.941 1.00 94.06 97 ARG A CA 1
ATOM 763 C C . ARG A 1 97 ? -15.190 18.516 0.618 1.00 94.06 97 ARG A C 1
ATOM 765 O O . ARG A 1 97 ? -15.885 18.936 -0.304 1.00 94.06 97 ARG A O 1
ATOM 772 N N . GLY A 1 98 ? -15.582 17.525 1.412 1.00 92.31 98 GLY A N 1
ATOM 773 C CA . GLY A 1 98 ? -16.823 16.777 1.233 1.00 92.31 98 GLY A CA 1
ATOM 774 C C . GLY A 1 98 ? -16.764 15.680 0.166 1.00 92.31 98 GLY A C 1
ATOM 775 O O . GLY A 1 98 ? -17.778 15.008 -0.027 1.00 92.31 98 GLY A O 1
ATOM 776 N N . LYS A 1 99 ? -15.619 15.472 -0.505 1.00 91.81 99 LYS A N 1
ATOM 777 C CA . LYS A 1 99 ? -15.444 14.505 -1.605 1.00 91.81 99 LYS A CA 1
ATOM 778 C C . LYS A 1 99 ? -15.848 13.092 -1.191 1.00 91.81 99 LYS A C 1
ATOM 780 O O . LYS A 1 99 ? -16.578 12.437 -1.931 1.00 91.81 99 LYS A O 1
ATOM 785 N N . LEU A 1 100 ? -15.415 12.635 -0.012 1.00 91.44 100 LEU A N 1
ATOM 786 C CA . LEU A 1 100 ? -15.693 11.279 0.488 1.00 91.44 100 LEU A CA 1
ATOM 787 C C . LEU A 1 100 ? -16.418 11.251 1.834 1.00 91.44 100 LEU A C 1
ATOM 789 O O . LEU A 1 100 ? -16.730 10.170 2.323 1.00 91.44 100 LEU A O 1
ATOM 793 N N . ARG A 1 101 ? -16.778 12.403 2.409 1.00 90.81 101 ARG A N 1
ATOM 794 C CA . ARG A 1 101 ? -17.481 12.485 3.703 1.00 90.81 101 ARG A CA 1
ATOM 795 C C . ARG A 1 101 ? -18.679 11.541 3.819 1.00 90.81 101 ARG A C 1
ATOM 797 O O . ARG A 1 101 ? -18.788 10.783 4.777 1.00 90.81 101 ARG A O 1
ATOM 804 N N . SER A 1 102 ? -19.575 11.567 2.830 1.00 88.00 102 SER A N 1
ATOM 805 C CA . SER A 1 102 ? -20.774 10.712 2.834 1.00 88.00 102 SER A CA 1
ATOM 806 C C . SER A 1 102 ? -20.447 9.223 2.709 1.00 88.00 102 SER A C 1
ATOM 808 O O . SER A 1 102 ? -21.221 8.381 3.159 1.00 88.00 102 SER A O 1
ATOM 810 N N . HIS A 1 103 ? -19.310 8.895 2.096 1.00 89.12 103 HIS A N 1
ATOM 811 C CA . HIS A 1 103 ? -18.824 7.533 1.991 1.00 89.12 103 HIS A CA 1
ATOM 812 C C . HIS A 1 103 ? -18.231 7.067 3.324 1.00 89.12 103 HIS A C 1
ATOM 814 O O . HIS A 1 103 ? -18.657 6.038 3.841 1.00 89.12 103 HIS A O 1
ATOM 820 N N . PHE A 1 104 ? -17.349 7.863 3.936 1.00 90.50 104 PHE A N 1
ATOM 821 C CA . PHE A 1 104 ? -16.774 7.551 5.244 1.00 90.50 104 PHE A CA 1
ATOM 822 C C . PHE A 1 104 ? -17.845 7.378 6.324 1.00 90.50 104 PHE A C 1
ATOM 824 O O . PHE A 1 104 ? -17.776 6.428 7.092 1.00 90.50 104 PHE A O 1
ATOM 831 N N . GLN A 1 105 ? -18.898 8.198 6.327 1.00 87.25 105 GLN A N 1
ATOM 832 C CA . GLN A 1 105 ? -20.017 8.050 7.269 1.00 87.25 105 GLN A CA 1
ATOM 833 C C . GLN A 1 105 ? -20.735 6.693 7.184 1.00 87.25 105 GLN A C 1
ATOM 835 O O . GLN A 1 105 ? -21.263 6.223 8.187 1.00 87.25 105 GLN A O 1
ATOM 840 N N . LYS A 1 106 ? -20.761 6.044 6.013 1.00 88.69 106 LYS A N 1
ATOM 841 C CA . LYS A 1 106 ? -21.383 4.718 5.853 1.00 88.69 106 LYS A CA 1
ATOM 842 C C . LYS A 1 106 ? -20.506 3.590 6.394 1.00 88.69 106 LYS A C 1
ATOM 844 O O . LYS A 1 106 ? -21.036 2.560 6.805 1.00 88.69 106 LYS A O 1
ATOM 849 N N . LEU A 1 107 ? -19.187 3.798 6.454 1.00 92.00 107 LEU A N 1
ATOM 850 C CA . LEU A 1 107 ? -18.235 2.766 6.868 1.00 92.00 107 LEU A CA 1
ATOM 851 C C . LEU A 1 107 ? -18.456 2.279 8.303 1.00 92.00 107 LEU A C 1
ATOM 853 O O . LEU A 1 107 ? -18.166 1.120 8.572 1.00 92.00 107 LEU A O 1
ATOM 857 N N . GLU A 1 108 ? -19.014 3.100 9.200 1.00 84.88 108 GLU A N 1
ATOM 858 C CA . GLU A 1 108 ? -19.296 2.703 10.593 1.00 84.88 108 GLU A CA 1
ATOM 859 C C . GLU A 1 108 ? -20.211 1.462 10.680 1.00 84.88 108 GLU A C 1
ATOM 861 O O . GLU A 1 108 ? -20.059 0.639 11.580 1.00 84.88 108 GLU A O 1
ATOM 866 N N . GLY A 1 109 ? -21.134 1.285 9.725 1.00 86.62 109 GLY A N 1
ATOM 867 C CA . GLY A 1 109 ? -21.998 0.100 9.652 1.00 86.62 109 GLY A CA 1
ATOM 868 C C . GLY A 1 109 ? -21.409 -1.069 8.855 1.00 86.62 109 GLY A C 1
ATOM 869 O O . GLY A 1 109 ? -21.846 -2.212 9.013 1.00 86.62 109 GLY A O 1
ATOM 870 N N . GLU A 1 110 ? -20.416 -0.810 8.005 1.00 91.62 110 GLU A N 1
ATOM 871 C CA . GLU A 1 110 ? -19.969 -1.728 6.947 1.00 91.62 110 GLU A CA 1
ATOM 872 C C . GLU A 1 110 ? -18.591 -2.347 7.226 1.00 91.62 110 GLU A C 1
ATOM 874 O O . GLU A 1 110 ? -18.338 -3.481 6.817 1.00 91.62 110 GLU A O 1
ATOM 879 N N . ALA A 1 111 ? -17.732 -1.652 7.970 1.00 94.56 111 ALA A N 1
ATOM 880 C CA . ALA A 1 111 ? -16.383 -2.078 8.316 1.00 94.56 111 ALA A CA 1
ATOM 881 C C . ALA A 1 111 ? -16.131 -1.968 9.822 1.00 94.56 111 ALA A C 1
ATOM 883 O O . ALA A 1 111 ? -16.817 -1.246 10.536 1.00 94.56 111 ALA A O 1
ATOM 884 N N . ASP A 1 112 ? -15.133 -2.701 10.299 1.00 95.56 112 ASP A N 1
ATOM 885 C CA . ASP A 1 112 ? -14.642 -2.622 11.674 1.00 95.56 112 ASP A CA 1
ATOM 886 C C . ASP A 1 112 ? -13.300 -1.861 11.750 1.00 95.56 112 ASP A C 1
ATOM 888 O O . ASP A 1 112 ? -12.898 -1.441 12.828 1.00 95.56 112 ASP A O 1
ATOM 892 N N . LEU A 1 113 ? -12.618 -1.676 10.613 1.00 96.56 113 LEU A N 1
ATOM 893 C CA . LEU A 1 113 ? -11.320 -1.006 10.468 1.00 96.56 113 LEU A CA 1
ATOM 894 C C . LEU A 1 113 ? -11.208 -0.379 9.068 1.00 96.56 113 LEU A C 1
ATOM 896 O O . LEU A 1 113 ? -11.594 -1.011 8.081 1.00 96.56 113 LEU A O 1
ATOM 900 N N . LEU A 1 114 ? -10.643 0.829 8.979 1.00 98.06 114 LEU A N 1
ATOM 901 C CA . LEU A 1 114 ? -10.269 1.482 7.720 1.00 98.06 114 LEU A CA 1
ATOM 902 C C . LEU A 1 114 ? -8.743 1.513 7.554 1.00 98.06 114 LEU A C 1
ATOM 904 O O . LEU A 1 114 ? -8.030 2.036 8.409 1.00 98.06 114 LEU A O 1
ATOM 908 N N . LEU A 1 115 ? -8.259 0.994 6.427 1.00 98.69 115 LEU A N 1
ATOM 909 C CA . LEU A 1 115 ? -6.862 1.051 6.002 1.00 98.69 115 LEU A CA 1
ATOM 910 C C . LEU A 1 115 ? -6.680 2.073 4.875 1.00 98.69 115 LEU A C 1
ATOM 912 O O . LEU A 1 115 ? -7.368 1.990 3.856 1.00 98.69 115 LEU A O 1
ATOM 916 N N . LEU A 1 116 ? -5.733 2.999 5.038 1.00 98.75 116 LEU A N 1
ATOM 917 C CA . LEU A 1 116 ? -5.381 4.007 4.036 1.00 98.75 116 LEU A CA 1
ATOM 918 C C . LEU A 1 116 ? -3.962 3.777 3.481 1.00 98.75 116 LEU A C 1
ATOM 920 O O . LEU A 1 116 ? -2.969 3.943 4.185 1.00 98.75 116 LEU A O 1
ATOM 924 N N . ALA A 1 117 ? -3.865 3.386 2.213 1.00 98.56 117 ALA A N 1
ATOM 925 C CA . ALA A 1 117 ? -2.663 2.879 1.546 1.00 98.56 117 ALA A CA 1
ATOM 926 C C . ALA A 1 117 ? -1.840 3.969 0.822 1.00 98.56 117 ALA A C 1
ATOM 928 O O . ALA A 1 117 ? -1.376 3.770 -0.303 1.00 98.56 117 ALA A O 1
ATOM 929 N N . GLY A 1 118 ? -1.660 5.127 1.462 1.00 98.19 118 GLY A N 1
ATOM 930 C CA . GLY A 1 118 ? -0.855 6.239 0.945 1.00 98.19 118 GLY A CA 1
ATOM 931 C C . GLY A 1 118 ? -1.520 7.096 -0.132 1.00 98.19 118 GLY A C 1
ATOM 932 O O . GLY A 1 118 ? -2.645 6.828 -0.560 1.00 98.19 118 GLY A O 1
ATOM 933 N N . ASP A 1 119 ? -0.808 8.157 -0.519 1.00 98.62 119 ASP A N 1
ATOM 934 C CA . ASP A 1 119 ? -1.261 9.244 -1.396 1.00 98.62 119 ASP A CA 1
ATOM 935 C C . ASP A 1 119 ? -2.591 9.829 -0.905 1.00 98.62 119 ASP A C 1
ATOM 937 O O . ASP A 1 119 ? -3.612 9.892 -1.600 1.00 98.62 119 ASP A O 1
ATOM 941 N N . LEU A 1 120 ? -2.577 10.207 0.375 1.00 98.44 120 LEU A N 1
ATOM 942 C CA . LEU A 1 120 ? -3.737 10.748 1.077 1.00 98.44 120 LEU A CA 1
ATOM 943 C C . LEU A 1 120 ? -4.049 12.166 0.585 1.00 98.44 120 LEU A C 1
ATOM 945 O O . LEU A 1 120 ? -5.209 12.530 0.379 1.00 98.44 120 LEU A O 1
ATOM 949 N N . THR A 1 121 ? -2.994 12.942 0.365 1.00 98.50 121 THR A N 1
ATOM 950 C CA . THR A 1 121 ? -2.998 14.312 -0.154 1.00 98.50 121 THR A CA 1
ATOM 951 C C . THR A 1 121 ? -2.439 14.358 -1.575 1.00 98.50 121 THR A C 1
ATOM 953 O O . THR A 1 121 ? -1.797 13.411 -2.027 1.00 98.50 121 THR A O 1
ATOM 956 N N . ASP A 1 122 ? -2.702 15.443 -2.305 1.00 97.38 122 ASP A N 1
ATOM 957 C CA . ASP A 1 122 ? -2.152 15.621 -3.653 1.00 97.38 122 ASP A CA 1
ATOM 958 C C . ASP A 1 122 ? -0.676 16.050 -3.629 1.00 97.38 122 ASP A C 1
ATOM 960 O O . ASP A 1 122 ? 0.106 15.598 -4.465 1.00 97.38 122 ASP A O 1
ATOM 964 N N . THR A 1 123 ? -0.255 16.875 -2.661 1.00 97.81 123 THR A N 1
ATOM 965 C CA . THR A 1 123 ? 1.135 17.365 -2.589 1.00 97.81 123 THR A CA 1
ATOM 966 C C . THR A 1 123 ? 1.757 17.383 -1.186 1.00 97.81 123 THR A C 1
ATOM 968 O O . THR A 1 123 ? 2.898 17.826 -1.016 1.00 97.81 123 THR A O 1
ATOM 971 N N . GLY A 1 124 ? 1.077 16.859 -0.165 1.00 97.56 124 GLY A N 1
ATOM 972 C CA . GLY A 1 124 ? 1.639 16.746 1.182 1.00 97.56 124 GLY A CA 1
ATOM 973 C C . GLY A 1 124 ? 1.650 18.061 1.950 1.00 97.56 124 GLY A C 1
ATOM 974 O O . GLY A 1 124 ? 2.589 18.320 2.705 1.00 97.56 124 GLY A O 1
ATOM 975 N N . THR A 1 125 ? 0.646 18.919 1.751 1.00 98.06 125 THR A N 1
ATOM 976 C CA . THR A 1 125 ? 0.523 20.182 2.497 1.00 98.06 125 THR A CA 1
ATOM 977 C C . THR A 1 125 ? -0.416 20.063 3.701 1.00 98.06 125 THR A C 1
ATOM 979 O O . THR A 1 125 ? -1.336 19.239 3.741 1.00 98.06 125 THR A O 1
ATOM 982 N N . SER A 1 126 ? -0.230 20.936 4.697 1.00 97.50 126 SER A N 1
ATOM 983 C CA . SER A 1 126 ? -1.140 21.040 5.846 1.00 97.50 126 SER A CA 1
ATOM 984 C C . SER A 1 126 ? -2.576 21.391 5.445 1.00 97.50 126 SER A C 1
ATOM 986 O O . SER A 1 126 ? -3.517 20.904 6.066 1.00 97.50 126 SER A O 1
ATOM 988 N N . GLU A 1 127 ? -2.764 22.221 4.412 1.00 97.50 127 GLU A N 1
ATOM 989 C CA . GLU A 1 127 ? -4.097 22.609 3.933 1.00 97.50 127 GLU A CA 1
ATOM 990 C C . GLU A 1 127 ? -4.863 21.395 3.396 1.00 97.50 127 GLU A C 1
ATOM 992 O O . GLU A 1 127 ? -5.977 21.123 3.839 1.00 97.50 127 GLU A O 1
ATOM 997 N N . GLU A 1 128 ? -4.239 20.615 2.514 1.00 98.31 128 GLU A N 1
ATOM 998 C CA . GLU A 1 128 ? -4.805 19.374 1.972 1.00 98.31 128 GLU A CA 1
ATOM 999 C C . GLU A 1 128 ? -5.117 18.363 3.079 1.00 98.31 128 GLU A C 1
ATOM 1001 O O . GLU A 1 128 ? -6.197 17.768 3.120 1.00 98.31 128 GLU A O 1
ATOM 1006 N N . THR A 1 129 ? -4.191 18.228 4.031 1.00 98.19 129 THR A N 1
ATOM 1007 C CA . THR A 1 129 ? -4.346 17.343 5.189 1.00 98.19 129 THR A CA 1
ATOM 1008 C C . THR A 1 129 ? -5.550 17.749 6.042 1.00 98.19 129 THR A C 1
ATOM 1010 O O . THR A 1 129 ? -6.337 16.895 6.453 1.00 98.19 129 THR A O 1
ATOM 1013 N N . ALA A 1 130 ? -5.748 19.051 6.276 1.00 97.94 130 ALA A N 1
ATOM 1014 C CA . ALA A 1 130 ? -6.896 19.559 7.022 1.00 97.94 130 ALA A CA 1
ATOM 1015 C C . ALA A 1 130 ? -8.227 19.237 6.325 1.00 97.94 130 ALA A C 1
ATOM 1017 O O . ALA A 1 130 ? -9.196 18.873 6.995 1.00 97.94 130 ALA A O 1
ATOM 1018 N N . VAL A 1 131 ? -8.274 19.326 4.991 1.00 98.06 131 VAL A N 1
ATOM 1019 C CA . VAL A 1 131 ? -9.468 18.970 4.209 1.00 98.06 131 VAL A CA 1
ATOM 1020 C C . VAL A 1 131 ? -9.799 17.482 4.354 1.00 98.06 131 VAL A C 1
ATOM 1022 O O . VAL A 1 131 ? -10.965 17.137 4.553 1.00 98.06 131 VAL A O 1
ATOM 1025 N N . LEU A 1 132 ? -8.794 16.602 4.307 1.00 97.88 132 LEU A N 1
ATOM 1026 C CA . LEU A 1 132 ? -8.995 15.167 4.524 1.00 97.88 132 LEU A CA 1
ATOM 1027 C C . LEU A 1 132 ? -9.514 14.870 5.938 1.00 97.88 132 LEU A C 1
ATOM 1029 O O . LEU A 1 132 ? -10.497 14.146 6.093 1.00 97.88 132 LEU A O 1
ATOM 1033 N N . ILE A 1 133 ? -8.895 15.453 6.968 1.00 97.69 133 ILE A N 1
ATOM 1034 C CA . ILE A 1 133 ? -9.312 15.267 8.367 1.00 97.69 133 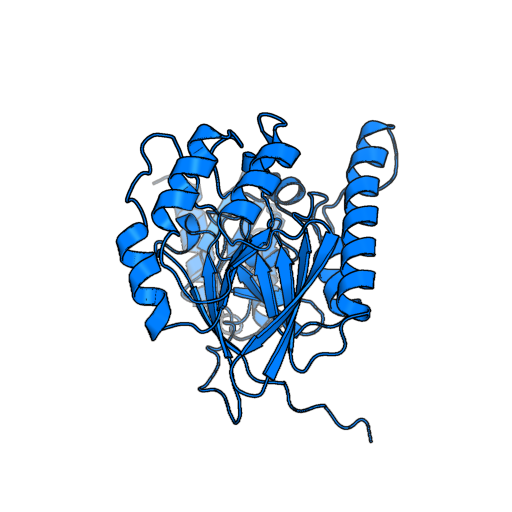ILE A CA 1
ATOM 1035 C C . ILE A 1 133 ? -10.769 15.698 8.570 1.00 97.69 133 ILE A C 1
ATOM 1037 O O . ILE A 1 133 ? -11.519 15.036 9.288 1.00 97.69 133 ILE A O 1
ATOM 1041 N N . GLU A 1 134 ? -11.200 16.783 7.923 1.00 96.62 134 GLU A N 1
ATOM 1042 C CA . GLU A 1 134 ? -12.588 17.246 7.996 1.00 96.62 134 GLU A CA 1
ATOM 1043 C C . GLU A 1 134 ? -13.581 16.204 7.456 1.00 96.62 134 GLU A C 1
ATOM 1045 O O . GLU A 1 134 ? -14.673 16.051 8.004 1.00 96.62 134 GLU A O 1
ATOM 1050 N N . ASP A 1 135 ? -13.206 15.470 6.409 1.00 95.69 135 ASP A N 1
ATOM 1051 C CA . ASP A 1 135 ? -14.037 14.417 5.824 1.00 95.69 135 ASP A CA 1
ATOM 1052 C C . ASP A 1 135 ? -14.009 13.110 6.620 1.00 95.69 135 ASP A C 1
ATOM 1054 O O . ASP A 1 135 ? -15.021 12.409 6.651 1.00 95.69 135 ASP A O 1
ATOM 1058 N N . LEU A 1 136 ? -12.896 12.804 7.292 1.00 95.69 136 LEU A N 1
ATOM 1059 C CA . LEU A 1 136 ? -12.783 11.663 8.210 1.00 95.69 136 LEU A CA 1
ATOM 1060 C C . LEU A 1 136 ? -13.501 11.909 9.547 1.00 95.69 136 LEU A C 1
ATOM 1062 O O . LEU A 1 136 ? -13.799 10.967 10.286 1.00 95.69 136 LEU A O 1
ATOM 1066 N N . LYS A 1 137 ? -13.800 13.170 9.873 1.00 91.88 137 LYS A N 1
ATOM 1067 C CA . LYS A 1 137 ? -14.406 13.554 11.148 1.00 91.88 137 LYS A CA 1
ATOM 1068 C C . LYS A 1 137 ? -15.736 12.836 11.386 1.00 91.88 137 LYS A C 1
ATOM 1070 O O . LYS A 1 137 ? -16.675 12.924 10.598 1.00 91.88 137 LYS A O 1
ATOM 1075 N N . GLY A 1 138 ? -15.840 12.206 12.555 1.00 86.25 138 GLY A N 1
ATOM 1076 C CA . GLY A 1 138 ? -17.041 11.497 12.998 1.00 86.25 138 GLY A CA 1
ATOM 1077 C C . GLY A 1 138 ? -17.047 10.008 12.660 1.00 86.25 138 GLY A C 1
ATOM 1078 O O . GLY A 1 138 ? -17.913 9.301 13.168 1.00 86.25 138 GLY A O 1
ATOM 1079 N N . LEU A 1 139 ? -16.075 9.520 11.883 1.00 92.25 139 LEU A N 1
ATOM 1080 C CA . LEU A 1 139 ? -15.862 8.090 11.716 1.00 92.25 139 LEU A CA 1
ATOM 1081 C C . LEU A 1 139 ? -15.373 7.483 13.041 1.00 92.25 139 LEU A C 1
ATOM 1083 O O . LEU A 1 139 ? -14.404 7.963 13.624 1.00 92.25 139 LEU A O 1
ATOM 1087 N N . ARG A 1 140 ? -16.072 6.453 13.535 1.00 91.31 140 ARG A N 1
ATOM 1088 C CA . ARG A 1 140 ? -15.798 5.843 14.853 1.00 91.31 140 ARG A CA 1
ATOM 1089 C C . ARG A 1 140 ? -15.000 4.544 14.808 1.00 91.31 140 ARG A C 1
ATOM 1091 O O . ARG A 1 140 ? -14.620 4.036 15.859 1.00 91.31 140 ARG A O 1
ATOM 1098 N N . ILE A 1 141 ? -14.770 3.997 13.618 1.00 95.50 141 ILE A N 1
ATOM 1099 C CA . ILE A 1 141 ? -13.902 2.831 13.454 1.00 95.50 141 ILE A CA 1
ATOM 1100 C C . ILE A 1 141 ? -12.435 3.278 13.463 1.00 95.50 141 ILE A C 1
ATOM 1102 O O . ILE A 1 141 ? -12.147 4.395 13.026 1.00 95.50 141 ILE A O 1
ATOM 1106 N N . PRO A 1 142 ? -11.500 2.436 13.930 1.00 97.56 142 PRO A N 1
ATOM 1107 C CA . PRO A 1 142 ? -10.076 2.719 13.833 1.00 97.56 142 PRO A CA 1
ATOM 1108 C C . PRO A 1 142 ? -9.656 3.004 12.386 1.00 97.56 142 PRO A C 1
ATOM 1110 O O . PRO A 1 142 ? -10.118 2.341 11.453 1.00 97.56 142 PRO A O 1
ATOM 1113 N N . ILE A 1 143 ? -8.763 3.979 12.215 1.00 98.56 143 ILE A N 1
ATOM 1114 C CA . ILE A 1 143 ? -8.189 4.355 10.920 1.00 98.56 143 ILE A CA 1
ATOM 1115 C C . ILE A 1 143 ? -6.678 4.189 11.020 1.00 98.56 143 ILE A C 1
ATOM 1117 O O . ILE A 1 143 ? -6.034 4.828 11.857 1.00 98.56 143 ILE A O 1
ATOM 1121 N N . VAL A 1 144 ? -6.114 3.341 10.166 1.00 98.88 144 VAL A N 1
ATOM 1122 C CA . VAL A 1 144 ? -4.670 3.103 10.090 1.00 98.88 144 VAL A CA 1
ATOM 1123 C C . VAL A 1 144 ? -4.199 3.449 8.690 1.00 98.88 144 VAL A C 1
ATOM 1125 O O . VAL A 1 144 ? -4.782 3.001 7.707 1.00 98.88 144 VAL A O 1
ATOM 1128 N N . ALA A 1 145 ? -3.162 4.269 8.594 1.00 98.88 145 ALA A N 1
ATOM 1129 C CA . ALA A 1 145 ? -2.677 4.796 7.331 1.00 98.88 145 ALA A CA 1
ATOM 1130 C C . ALA A 1 145 ? -1.174 4.589 7.182 1.00 98.88 145 ALA A C 1
ATOM 1132 O O . ALA A 1 145 ? -0.441 4.595 8.165 1.00 98.88 145 ALA A O 1
ATOM 1133 N N . VAL A 1 146 ? -0.711 4.493 5.945 1.00 98.88 146 VAL A N 1
ATOM 1134 C CA . VAL A 1 146 ? 0.665 4.832 5.568 1.00 98.88 146 VAL A CA 1
ATOM 1135 C C . VAL A 1 146 ? 0.622 6.052 4.660 1.00 98.88 146 VAL A C 1
ATOM 1137 O O . VAL A 1 146 ? -0.424 6.376 4.099 1.00 98.88 146 VAL A O 1
ATOM 1140 N N . LEU A 1 147 ? 1.752 6.734 4.517 1.00 98.62 147 LEU A N 1
ATOM 1141 C CA . LEU A 1 147 ? 1.901 7.820 3.551 1.00 98.62 147 LEU A CA 1
ATOM 1142 C C . LEU A 1 147 ? 2.336 7.276 2.187 1.00 98.62 147 LEU A C 1
ATOM 1144 O O . LEU A 1 147 ? 2.971 6.224 2.107 1.00 98.62 147 LEU A O 1
ATOM 1148 N N . GLY A 1 148 ? 2.012 8.005 1.123 1.00 98.44 148 GLY A N 1
ATOM 1149 C CA . GLY A 1 148 ? 2.497 7.753 -0.232 1.00 98.44 148 GLY A CA 1
ATOM 1150 C C . GLY A 1 148 ? 3.543 8.768 -0.683 1.00 98.44 148 GLY A C 1
ATOM 1151 O O . GLY A 1 148 ? 4.071 9.541 0.120 1.00 98.44 148 GLY A O 1
ATOM 1152 N N . ASN A 1 149 ? 3.935 8.727 -1.956 1.00 98.38 149 ASN A N 1
ATOM 1153 C CA . ASN A 1 149 ? 4.943 9.659 -2.468 1.00 98.38 149 ASN A CA 1
ATOM 1154 C C . ASN A 1 149 ? 4.403 11.084 -2.655 1.00 98.38 149 ASN A C 1
ATOM 1156 O O . ASN A 1 149 ? 5.191 12.024 -2.548 1.00 98.38 149 ASN A O 1
ATOM 1160 N N . HIS A 1 150 ? 3.102 11.262 -2.891 1.00 98.44 150 HIS A N 1
ATOM 1161 C CA . HIS A 1 150 ? 2.478 12.586 -2.970 1.00 98.44 150 HIS A CA 1
ATOM 1162 C C . HIS A 1 150 ? 2.496 13.296 -1.614 1.00 98.44 150 HIS A C 1
ATOM 1164 O O . HIS A 1 150 ? 2.854 14.470 -1.540 1.00 98.44 150 HIS A O 1
ATOM 1170 N N . ASP A 1 151 ? 2.268 12.558 -0.525 1.00 98.44 151 ASP A N 1
ATOM 1171 C CA . ASP A 1 151 ? 2.339 13.089 0.845 1.00 98.44 151 ASP A CA 1
ATOM 1172 C C . ASP A 1 151 ? 3.751 13.592 1.222 1.00 98.44 151 ASP A C 1
ATOM 1174 O O . ASP A 1 151 ? 3.927 14.365 2.165 1.00 98.44 151 ASP A O 1
ATOM 1178 N N . TYR A 1 152 ? 4.776 13.162 0.477 1.00 97.75 152 TYR A N 1
ATOM 1179 C CA . TYR A 1 152 ? 6.169 13.578 0.641 1.00 97.75 152 TYR A CA 1
ATOM 1180 C C . TYR A 1 152 ? 6.555 14.785 -0.232 1.00 97.75 152 TYR A C 1
ATOM 1182 O O . TYR A 1 152 ? 7.613 15.370 0.003 1.00 97.75 152 TYR A O 1
ATOM 1190 N N . HIS A 1 153 ? 5.738 15.180 -1.217 1.00 97.88 153 HIS A N 1
ATOM 1191 C CA . HIS A 1 153 ? 6.142 16.103 -2.285 1.00 97.88 153 HIS A CA 1
ATOM 1192 C C . HIS A 1 153 ? 6.610 17.473 -1.765 1.00 97.88 153 HIS A C 1
ATOM 1194 O O . HIS A 1 153 ? 7.705 17.926 -2.104 1.00 97.88 153 HIS A O 1
ATOM 1200 N N . CYS A 1 154 ? 5.842 18.109 -0.877 1.00 97.31 154 CYS A N 1
ATOM 1201 C CA . CYS A 1 154 ? 6.222 19.383 -0.261 1.00 97.31 154 CYS A CA 1
ATOM 1202 C C . CYS A 1 154 ? 7.207 19.256 0.918 1.00 97.31 154 CYS A C 1
ATOM 1204 O O . CYS A 1 154 ? 7.531 20.266 1.543 1.00 97.31 154 CYS A O 1
ATOM 1206 N N . ASN A 1 155 ? 7.704 18.052 1.234 1.00 97.06 155 ASN A N 1
ATOM 1207 C CA . ASN A 1 155 ? 8.618 17.771 2.351 1.00 97.06 155 ASN A CA 1
ATOM 1208 C C . ASN A 1 155 ? 8.089 18.182 3.745 1.00 97.06 155 ASN A C 1
ATOM 1210 O O . ASN A 1 155 ? 8.871 18.401 4.671 1.00 97.06 155 ASN A O 1
ATOM 1214 N N . GLN A 1 156 ? 6.765 18.247 3.931 1.00 97.06 156 GLN A N 1
ATOM 1215 C CA . GLN A 1 156 ? 6.119 18.572 5.215 1.00 97.06 156 GLN A CA 1
ATOM 1216 C C . GLN A 1 156 ? 5.640 17.325 5.977 1.00 97.06 156 GLN A C 1
ATOM 1218 O O . GLN A 1 156 ? 4.771 17.409 6.840 1.00 97.06 156 GLN A O 1
ATOM 1223 N N . VAL A 1 157 ? 6.241 16.164 5.703 1.00 96.81 157 VAL A N 1
ATOM 1224 C CA . VAL A 1 157 ? 5.840 14.839 6.215 1.00 96.81 157 VAL A CA 1
ATOM 1225 C C . VAL A 1 157 ? 5.577 14.827 7.724 1.00 96.81 157 VAL A C 1
ATOM 1227 O O . VAL A 1 157 ? 4.568 14.293 8.176 1.00 96.81 157 VAL A O 1
ATOM 1230 N N . LYS A 1 158 ? 6.452 15.460 8.519 1.00 97.75 158 LYS A N 1
ATOM 1231 C CA . LYS A 1 158 ? 6.292 15.531 9.982 1.00 97.75 158 LYS A CA 1
ATOM 1232 C C . LYS A 1 158 ? 4.999 16.233 10.394 1.00 97.75 158 LYS A C 1
ATOM 1234 O O . LYS A 1 158 ? 4.339 15.793 11.329 1.00 97.75 158 LYS A O 1
ATOM 1239 N N . GLU A 1 159 ? 4.661 17.314 9.704 1.00 98.12 159 GLU A N 1
ATOM 1240 C CA . GLU A 1 159 ? 3.472 18.111 9.981 1.00 98.12 159 GLU A CA 1
ATOM 1241 C C . GLU A 1 159 ? 2.206 17.393 9.506 1.00 98.12 159 GLU A C 1
ATOM 1243 O O . GLU A 1 159 ? 1.255 17.270 10.275 1.00 98.12 159 GLU A O 1
ATOM 1248 N N . VAL A 1 160 ? 2.233 16.814 8.300 1.00 98.12 160 VAL A N 1
ATOM 1249 C CA . VAL A 1 160 ? 1.151 15.962 7.775 1.00 98.12 160 VAL A CA 1
ATOM 1250 C C . VAL A 1 160 ? 0.848 14.817 8.747 1.00 98.12 160 VAL A C 1
ATOM 1252 O O . VAL A 1 160 ? -0.299 14.631 9.156 1.00 98.12 160 VAL A O 1
ATOM 1255 N N . ARG A 1 161 ? 1.880 14.091 9.202 1.00 98.06 161 ARG A N 1
ATOM 1256 C CA . ARG A 1 161 ? 1.742 12.989 10.167 1.00 98.06 161 ARG A CA 1
ATOM 1257 C C . ARG A 1 161 ? 1.162 13.458 11.501 1.00 98.06 161 ARG A C 1
ATOM 1259 O O . ARG A 1 161 ? 0.280 12.792 12.043 1.00 98.06 161 ARG A O 1
ATOM 1266 N N . ARG A 1 162 ? 1.633 14.595 12.026 1.00 98.50 162 ARG A N 1
ATOM 1267 C CA . ARG A 1 162 ? 1.121 15.186 13.272 1.00 98.50 162 ARG A CA 1
ATOM 1268 C C . ARG A 1 162 ? -0.370 15.500 13.155 1.00 98.50 162 ARG A C 1
ATOM 1270 O O . ARG A 1 162 ? -1.144 15.074 14.006 1.00 98.50 162 ARG A O 1
ATOM 1277 N N . MET A 1 163 ? -0.768 16.193 12.089 1.00 98.50 163 MET A N 1
ATOM 1278 C CA . MET A 1 163 ? -2.161 16.574 11.853 1.00 98.50 163 MET A CA 1
ATOM 1279 C C . MET A 1 163 ? -3.070 15.353 11.695 1.00 98.50 163 MET A C 1
ATOM 1281 O O . MET A 1 163 ? -4.134 15.307 12.306 1.00 98.50 163 MET A O 1
ATOM 1285 N N . LEU A 1 164 ? -2.654 14.343 10.923 1.00 98.44 164 LEU A N 1
ATOM 1286 C CA . LEU A 1 164 ? -3.410 13.094 10.773 1.00 98.44 164 LEU A CA 1
ATOM 1287 C C . LEU A 1 164 ? -3.598 12.384 12.123 1.00 98.44 164 LEU A C 1
ATOM 1289 O O . LEU A 1 164 ? -4.710 11.959 12.435 1.00 98.44 164 LEU A O 1
ATOM 1293 N N . GLY A 1 165 ? -2.546 12.329 12.947 1.00 98.06 165 GLY A N 1
ATOM 1294 C CA . GLY A 1 165 ? -2.609 11.807 14.315 1.00 98.06 165 GLY A CA 1
ATOM 1295 C C . GLY A 1 165 ? -3.614 12.551 15.197 1.00 98.06 165 GLY A C 1
ATOM 1296 O O . GLY A 1 165 ? -4.455 11.928 15.841 1.00 98.06 165 GLY A O 1
ATOM 1297 N N . GLU A 1 166 ? -3.588 13.885 15.178 1.00 97.69 166 GLU A N 1
ATOM 1298 C CA . GLU A 1 166 ? -4.568 14.732 15.882 1.00 97.69 166 GLU A CA 1
ATOM 1299 C C . GLU A 1 166 ? -5.997 14.551 15.349 1.00 97.69 166 GLU A C 1
ATOM 1301 O O . GLU A 1 166 ? -6.966 14.694 16.095 1.00 97.69 166 GLU A O 1
ATOM 1306 N N . GLY A 1 167 ? -6.128 14.186 14.072 1.00 97.06 167 GLY A N 1
ATOM 1307 C CA . GLY A 1 167 ? -7.377 13.803 13.420 1.00 97.06 167 GLY A CA 1
ATOM 1308 C C . GLY A 1 167 ? -7.870 12.388 13.746 1.00 97.06 167 GLY A C 1
ATOM 1309 O O . GLY A 1 167 ? -8.912 11.992 13.228 1.00 97.06 167 GLY A O 1
ATOM 1310 N N . GLY A 1 168 ? -7.159 11.628 14.588 1.00 97.00 168 GLY A N 1
ATOM 1311 C CA . GLY A 1 168 ? -7.533 10.267 14.989 1.00 97.00 168 GLY A CA 1
ATOM 1312 C C . GLY A 1 168 ? -7.041 9.160 14.051 1.00 97.00 168 GLY A C 1
ATOM 1313 O O . GLY A 1 168 ? -7.484 8.018 14.174 1.00 97.00 168 GLY A O 1
ATOM 1314 N N . VAL A 1 169 ? -6.130 9.468 13.123 1.00 98.44 169 VAL A N 1
ATOM 1315 C CA . VAL A 1 169 ? -5.524 8.488 12.213 1.00 98.44 169 VAL A CA 1
ATOM 1316 C C . VAL A 1 169 ? -4.214 7.969 12.799 1.00 98.44 169 VAL A C 1
ATOM 1318 O O . VAL A 1 169 ? -3.304 8.737 13.102 1.00 98.44 169 VAL A O 1
ATOM 1321 N N . THR A 1 170 ? -4.071 6.648 12.901 1.00 98.75 170 THR A N 1
ATOM 1322 C CA . THR A 1 170 ? -2.791 6.025 13.258 1.00 98.75 170 THR A CA 1
ATOM 1323 C C . THR A 1 170 ? -1.928 5.908 12.004 1.00 98.75 170 THR A C 1
ATOM 1325 O O . THR A 1 170 ? -2.163 5.038 11.169 1.00 98.75 170 THR A O 1
ATOM 1328 N N . VAL A 1 171 ? -0.946 6.798 11.850 1.00 98.69 171 VAL A N 1
ATOM 1329 C CA . VAL A 1 171 ? -0.042 6.808 10.688 1.00 98.69 171 VAL A CA 1
ATOM 1330 C C . VAL A 1 171 ? 1.213 5.993 10.983 1.00 98.69 171 VAL A C 1
ATOM 1332 O O . VAL A 1 171 ? 1.963 6.331 11.906 1.00 98.69 171 VAL A O 1
ATOM 1335 N N . LEU A 1 172 ? 1.441 4.964 10.167 1.00 98.69 172 LEU A N 1
ATOM 1336 C CA . LEU A 1 172 ? 2.566 4.050 10.259 1.00 98.69 172 LEU A CA 1
ATOM 1337 C C . LEU A 1 172 ? 3.678 4.407 9.264 1.00 98.69 172 LEU A C 1
ATOM 1339 O O . LEU A 1 172 ? 3.424 4.627 8.077 1.00 98.69 172 LEU A O 1
ATOM 1343 N N . GLU A 1 173 ? 4.922 4.428 9.736 1.00 96.06 173 GLU A N 1
ATOM 1344 C CA . GLU A 1 173 ? 6.116 4.704 8.923 1.00 96.06 173 GLU A CA 1
ATOM 1345 C C . GLU A 1 173 ? 7.288 3.797 9.322 1.00 96.06 173 GLU A C 1
ATOM 1347 O O . GLU A 1 173 ? 8.280 4.231 9.907 1.00 96.06 173 GLU A O 1
ATOM 1352 N N . GLY A 1 174 ? 7.168 2.510 8.996 1.00 96.62 174 GLY A N 1
ATOM 1353 C CA . GLY A 1 174 ? 8.124 1.481 9.410 1.00 96.62 174 GLY A CA 1
ATOM 1354 C C . GLY A 1 174 ? 7.907 1.002 10.849 1.00 96.62 174 GLY A C 1
ATOM 1355 O O . GLY A 1 174 ? 8.832 0.481 11.467 1.00 96.62 174 GLY A O 1
ATOM 1356 N N . ASP A 1 175 ? 6.706 1.203 11.383 1.00 98.25 175 ASP A N 1
ATOM 1357 C CA . ASP A 1 175 ? 6.256 0.779 12.706 1.00 98.25 175 ASP A CA 1
ATOM 1358 C C . ASP A 1 175 ? 4.924 0.002 12.587 1.00 98.25 175 ASP A C 1
ATOM 1360 O O . ASP A 1 175 ? 4.459 -0.332 11.488 1.00 98.25 175 ASP A O 1
ATOM 1364 N N . SER A 1 176 ? 4.350 -0.386 13.727 1.00 98.75 176 SER A N 1
ATOM 1365 C CA . SER A 1 176 ? 3.106 -1.155 13.777 1.00 98.75 176 SER A CA 1
ATOM 1366 C C . SER A 1 176 ? 2.142 -0.663 14.842 1.00 98.75 176 SER A C 1
ATOM 1368 O O . SER A 1 176 ? 2.507 0.055 15.773 1.00 98.75 176 SER A O 1
ATOM 1370 N N . THR A 1 177 ? 0.893 -1.091 14.701 1.00 98.81 177 THR A N 1
ATOM 1371 C CA . THR A 1 177 ? -0.150 -0.945 15.711 1.00 98.81 177 THR A CA 1
ATOM 1372 C C . THR A 1 177 ? -0.946 -2.240 15.833 1.00 98.81 177 THR A C 1
ATOM 1374 O O . THR A 1 177 ? -0.972 -3.053 14.906 1.00 98.81 177 THR A O 1
ATOM 1377 N N . VAL A 1 178 ? -1.612 -2.424 16.970 1.00 98.62 178 VAL A N 1
ATOM 1378 C CA . VAL A 1 178 ? -2.558 -3.520 17.184 1.00 98.62 178 VAL A CA 1
ATOM 1379 C C . VAL A 1 178 ? -3.943 -2.928 17.380 1.00 98.62 178 VAL A C 1
ATOM 1381 O O . VAL A 1 178 ? -4.159 -2.089 18.254 1.00 98.62 178 VAL A O 1
ATOM 1384 N N . VAL A 1 179 ? -4.888 -3.382 16.565 1.00 97.62 179 VAL A N 1
ATOM 1385 C CA . VAL A 1 179 ? -6.302 -3.031 16.681 1.00 97.62 179 VAL A CA 1
ATOM 1386 C C . VAL A 1 179 ? -7.052 -4.232 17.238 1.00 97.62 179 VAL A C 1
ATOM 1388 O O . VAL A 1 179 ? -6.962 -5.335 16.704 1.00 97.62 179 VAL A O 1
ATOM 1391 N N . HIS A 1 180 ? -7.816 -4.010 18.304 1.00 95.69 180 HIS A N 1
ATOM 1392 C CA . HIS A 1 180 ? -8.739 -5.001 18.843 1.00 95.69 180 HIS A CA 1
ATOM 1393 C C . HIS A 1 180 ? -10.149 -4.664 18.376 1.00 95.69 180 HIS A C 1
ATOM 1395 O O . HIS A 1 180 ? -10.696 -3.619 18.731 1.00 95.69 180 HIS A O 1
ATOM 1401 N N . CYS A 1 181 ? -10.749 -5.546 17.587 1.00 89.38 181 CYS A N 1
ATOM 1402 C CA . CYS A 1 181 ? -12.151 -5.427 17.218 1.00 89.38 181 CYS A CA 1
ATOM 1403 C C . CYS A 1 181 ? -12.785 -6.811 17.157 1.00 89.38 181 CYS A C 1
ATOM 1405 O O . CYS A 1 181 ? -12.165 -7.774 16.700 1.00 89.38 181 CYS A O 1
ATOM 1407 N N . ARG A 1 182 ? -14.039 -6.901 17.611 1.00 87.19 182 ARG A N 1
ATOM 1408 C CA . ARG A 1 182 ? -14.707 -8.187 17.862 1.00 87.19 182 ARG A CA 1
ATOM 1409 C C . ARG A 1 182 ? -13.869 -9.016 18.848 1.00 87.19 182 ARG A C 1
ATOM 1411 O O . ARG A 1 182 ? -13.454 -8.484 19.871 1.00 87.19 182 ARG A O 1
ATOM 1418 N N . GLU A 1 183 ? -13.631 -10.288 18.547 1.00 89.00 183 GLU A N 1
ATOM 1419 C CA . GLU A 1 183 ? -12.858 -11.225 19.374 1.00 89.00 183 GLU A CA 1
ATOM 1420 C C . GLU A 1 183 ? -11.419 -11.418 18.862 1.00 89.00 183 GLU A C 1
ATOM 1422 O O . GLU A 1 183 ? -10.748 -12.359 19.272 1.00 89.00 183 GLU A O 1
ATOM 1427 N N . LEU A 1 184 ? -10.952 -10.558 17.947 1.00 94.38 184 LEU A N 1
ATOM 1428 C CA . LEU A 1 184 ? -9.660 -10.703 17.275 1.00 94.38 184 LEU A CA 1
ATOM 1429 C C . LEU A 1 184 ? -8.723 -9.532 17.584 1.00 94.38 184 LEU A C 1
ATOM 1431 O O . LEU A 1 184 ? -9.131 -8.367 17.643 1.00 94.38 184 LEU A O 1
ATOM 1435 N N . SER A 1 185 ? -7.441 -9.855 17.726 1.00 97.06 185 SER A N 1
ATOM 1436 C CA . SER A 1 185 ? -6.325 -8.914 17.671 1.00 97.06 185 SER A CA 1
ATOM 1437 C C . SER A 1 185 ? -5.755 -8.855 16.252 1.00 97.06 185 SER A C 1
ATOM 1439 O O . SER A 1 185 ? -5.451 -9.880 15.643 1.00 97.06 185 SER A O 1
ATOM 1441 N N . ILE A 1 186 ? -5.618 -7.646 15.710 1.00 97.75 186 ILE A N 1
ATOM 1442 C CA . ILE A 1 186 ? -5.144 -7.416 14.343 1.00 97.75 186 ILE A CA 1
ATOM 1443 C C . ILE A 1 186 ? -3.881 -6.574 14.417 1.00 97.75 186 ILE A C 1
ATOM 1445 O O . ILE A 1 186 ? -3.936 -5.380 14.715 1.00 97.75 186 ILE A O 1
ATOM 1449 N N . GLY A 1 187 ? -2.742 -7.200 14.154 1.00 98.50 187 GLY A N 1
ATOM 1450 C CA . GLY A 1 187 ? -1.464 -6.526 14.019 1.00 98.50 187 GLY A CA 1
ATOM 1451 C C . GLY A 1 187 ? -1.315 -5.938 12.623 1.00 98.50 187 GLY A C 1
ATOM 1452 O O . GLY A 1 187 ? -1.464 -6.641 11.624 1.00 98.50 187 GLY A O 1
ATOM 1453 N N . ILE A 1 188 ? -1.002 -4.650 12.539 1.00 98.88 188 ILE A N 1
ATOM 1454 C CA . ILE A 1 188 ? -0.807 -3.947 11.271 1.00 98.88 188 ILE A CA 1
ATOM 1455 C C . ILE A 1 188 ? 0.594 -3.365 11.288 1.00 98.88 188 ILE A C 1
ATOM 1457 O O . ILE A 1 188 ? 0.884 -2.491 12.101 1.00 98.88 188 ILE A O 1
ATOM 1461 N N . ALA A 1 189 ? 1.454 -3.843 10.396 1.00 98.88 189 ALA A N 1
ATOM 1462 C CA . ALA A 1 189 ? 2.764 -3.256 10.151 1.00 98.88 189 ALA A CA 1
ATOM 1463 C C . ALA A 1 189 ? 2.698 -2.434 8.866 1.00 98.88 189 ALA A C 1
ATOM 1465 O O . ALA A 1 189 ? 2.226 -2.926 7.836 1.00 98.88 189 ALA A O 1
ATOM 1466 N N . GLY A 1 190 ? 3.152 -1.185 8.928 1.00 98.62 190 GLY A N 1
ATOM 1467 C CA . GLY A 1 190 ? 2.947 -0.236 7.845 1.00 98.62 190 GLY A CA 1
ATOM 1468 C C . GLY A 1 190 ? 4.211 0.503 7.453 1.00 98.62 190 GLY A C 1
ATOM 1469 O O . GLY A 1 190 ? 4.969 0.963 8.299 1.00 98.62 190 GLY A O 1
ATOM 1470 N N . THR A 1 191 ? 4.435 0.658 6.155 1.00 98.56 191 THR A N 1
ATOM 1471 C CA . THR A 1 191 ? 5.434 1.586 5.615 1.00 98.56 191 THR A CA 1
ATOM 1472 C C . THR A 1 191 ? 4.996 2.069 4.243 1.00 98.56 191 THR A C 1
ATOM 1474 O O . THR A 1 191 ? 4.296 1.357 3.536 1.00 98.56 191 THR A O 1
ATOM 1477 N N . LYS A 1 192 ? 5.452 3.245 3.804 1.00 98.38 192 LYS A N 1
ATOM 1478 C CA . LYS A 1 192 ? 5.258 3.680 2.413 1.00 98.38 192 LYS A CA 1
ATOM 1479 C C . LYS A 1 192 ? 5.763 2.617 1.431 1.00 98.38 192 LYS A C 1
ATOM 1481 O O . LYS A 1 192 ? 5.121 2.324 0.426 1.00 98.38 192 LYS A O 1
ATOM 1486 N N . GLY A 1 193 ? 6.905 2.008 1.740 1.00 98.38 193 GLY A N 1
ATOM 1487 C CA . GLY A 1 193 ? 7.668 1.236 0.770 1.00 98.38 193 GLY A CA 1
ATOM 1488 C C . GLY A 1 193 ? 8.455 2.149 -0.173 1.00 98.38 193 GLY A C 1
ATOM 1489 O O . GLY A 1 193 ? 8.485 3.380 -0.022 1.00 98.38 193 GLY A O 1
ATOM 1490 N N . PHE A 1 194 ? 9.137 1.533 -1.134 1.00 98.56 194 PHE A N 1
ATOM 1491 C CA . PHE A 1 194 ? 9.889 2.261 -2.145 1.00 98.56 194 PHE A CA 1
ATOM 1492 C C . PHE A 1 194 ? 10.075 1.446 -3.427 1.00 98.56 194 PHE A C 1
ATOM 1494 O O . PHE A 1 194 ? 9.820 0.241 -3.481 1.00 98.56 194 PHE A O 1
ATOM 1501 N N . ALA A 1 195 ? 10.529 2.152 -4.453 1.00 98.12 195 ALA A N 1
ATOM 1502 C CA . ALA A 1 195 ? 10.862 1.655 -5.773 1.00 98.12 195 ALA A CA 1
ATOM 1503 C C . ALA A 1 195 ? 12.099 0.737 -5.768 1.00 98.12 195 ALA A C 1
ATOM 1505 O O . ALA A 1 195 ? 12.890 0.728 -4.835 1.00 98.12 195 ALA A O 1
ATOM 1506 N N . GLY A 1 196 ? 12.309 -0.035 -6.825 1.00 96.69 196 GLY A N 1
ATOM 1507 C CA . GLY A 1 196 ? 13.465 -0.930 -6.946 1.00 96.69 196 GLY A CA 1
ATOM 1508 C C . GLY A 1 196 ? 13.311 -1.974 -8.042 1.00 96.69 196 GLY A C 1
ATOM 1509 O O . GLY A 1 196 ? 14.307 -2.539 -8.492 1.00 96.69 196 GLY A O 1
ATOM 1510 N N . GLY A 1 197 ? 12.079 -2.192 -8.502 1.00 97.06 197 GLY A N 1
ATOM 1511 C CA . GLY A 1 197 ? 11.744 -3.125 -9.566 1.00 97.06 197 GLY A CA 1
ATOM 1512 C C . GLY A 1 197 ? 11.540 -4.548 -9.098 1.00 97.06 197 GLY A C 1
ATOM 1513 O O . GLY A 1 197 ? 11.586 -4.872 -7.911 1.00 97.06 197 GLY A O 1
ATOM 1514 N N . PHE A 1 198 ? 11.258 -5.398 -10.071 1.00 95.69 198 PHE A N 1
ATOM 1515 C CA . PHE A 1 198 ? 10.819 -6.768 -9.852 1.00 95.69 198 PHE A CA 1
ATOM 1516 C C . PHE A 1 198 ? 11.820 -7.740 -10.453 1.00 95.69 198 PHE A C 1
ATOM 1518 O O . PHE A 1 198 ? 12.750 -7.344 -11.152 1.00 95.69 198 PHE A O 1
ATOM 1525 N N . GLU A 1 199 ? 11.653 -9.022 -10.161 1.00 85.50 199 GLU A N 1
ATOM 1526 C CA . GLU A 1 199 ? 12.603 -10.040 -10.596 1.00 85.50 199 GLU A CA 1
ATOM 1527 C C . GLU A 1 199 ? 12.857 -10.010 -12.106 1.00 85.50 199 GLU A C 1
ATOM 1529 O O . GLU A 1 199 ? 11.937 -9.855 -12.910 1.00 85.50 199 GLU A O 1
ATOM 1534 N N . GLY A 1 200 ? 14.134 -10.112 -12.475 1.00 84.50 200 GLY A N 1
ATOM 1535 C CA . GLY A 1 200 ? 14.606 -9.970 -13.853 1.00 84.50 200 GLY A CA 1
ATOM 1536 C C . GLY A 1 200 ? 14.753 -8.523 -14.343 1.00 84.50 200 GLY A C 1
ATOM 1537 O O . GLY A 1 200 ? 15.441 -8.303 -15.333 1.00 84.50 200 GLY A O 1
ATOM 1538 N N . ALA A 1 201 ? 14.168 -7.535 -13.656 1.00 89.62 201 ALA A N 1
ATOM 1539 C CA . ALA A 1 201 ? 14.215 -6.118 -14.021 1.00 89.62 201 ALA A CA 1
ATOM 1540 C C . ALA A 1 201 ? 14.193 -5.218 -12.767 1.00 89.62 201 ALA A C 1
ATOM 1542 O O . ALA A 1 201 ? 13.232 -4.485 -12.510 1.00 89.62 201 ALA A O 1
ATOM 1543 N N . CYS A 1 202 ? 15.258 -5.299 -11.968 1.00 93.56 202 CYS A N 1
ATOM 1544 C CA . CYS A 1 202 ? 15.437 -4.530 -10.738 1.00 93.56 202 CYS A CA 1
ATOM 1545 C C . CYS A 1 202 ? 16.832 -3.901 -10.666 1.00 93.56 202 CYS A C 1
ATOM 1547 O O . CYS A 1 202 ? 17.792 -4.418 -11.244 1.00 93.56 202 CYS A O 1
ATOM 1549 N N . GLY A 1 203 ? 16.953 -2.796 -9.931 1.00 93.62 203 GLY A N 1
ATOM 1550 C CA . GLY A 1 203 ? 18.265 -2.234 -9.620 1.00 93.62 203 GLY A CA 1
ATOM 1551 C C . GLY A 1 203 ? 19.034 -3.116 -8.632 1.00 93.62 203 GLY A C 1
ATOM 1552 O O . GLY A 1 203 ? 18.466 -3.972 -7.953 1.00 93.62 203 GLY A O 1
ATOM 1553 N N . THR A 1 204 ? 20.343 -2.901 -8.547 1.00 93.56 204 THR A N 1
ATOM 1554 C CA . THR A 1 204 ? 21.225 -3.585 -7.590 1.00 93.56 204 THR A CA 1
ATOM 1555 C C . THR A 1 204 ? 22.113 -2.566 -6.885 1.00 93.56 204 THR A C 1
ATOM 1557 O O . THR A 1 204 ? 22.293 -1.451 -7.374 1.00 93.56 204 THR A O 1
ATOM 1560 N N . VAL A 1 205 ? 22.690 -2.935 -5.737 1.00 94.38 205 VAL A N 1
ATOM 1561 C CA . VAL A 1 205 ? 23.677 -2.105 -5.024 1.00 94.38 205 VAL A CA 1
ATOM 1562 C C . VAL A 1 205 ? 25.030 -2.176 -5.749 1.00 94.38 205 VAL A C 1
ATOM 1564 O O . VAL A 1 205 ? 26.028 -2.677 -5.235 1.00 94.38 205 VAL A O 1
ATOM 1567 N N . PHE A 1 206 ? 25.059 -1.685 -6.985 1.00 95.44 206 PHE A N 1
ATOM 1568 C CA . PHE A 1 206 ? 26.208 -1.705 -7.882 1.00 95.44 206 PHE A CA 1
ATOM 1569 C C . PHE A 1 206 ? 26.289 -0.396 -8.681 1.00 95.44 206 PHE A C 1
ATOM 1571 O O . PHE A 1 206 ? 25.275 0.256 -8.914 1.00 95.44 206 PHE A O 1
ATOM 1578 N N . GLY A 1 207 ? 27.501 -0.015 -9.095 1.00 95.75 207 GLY A N 1
ATOM 1579 C CA . GLY A 1 207 ? 27.742 1.200 -9.877 1.00 95.75 207 GLY A CA 1
ATOM 1580 C C . GLY A 1 207 ? 27.846 2.472 -9.028 1.00 95.75 207 GLY A C 1
ATOM 1581 O O . GLY A 1 207 ? 28.557 2.511 -8.009 1.00 95.75 207 GLY A O 1
ATOM 1582 N N . GLU A 1 208 ? 27.170 3.522 -9.487 1.00 97.69 208 GLU A N 1
ATOM 1583 C CA . GLU A 1 208 ? 27.206 4.884 -8.959 1.00 97.69 208 GLU A CA 1
ATOM 1584 C C . GLU A 1 208 ? 26.625 4.978 -7.533 1.00 97.69 208 GLU A C 1
ATOM 1586 O O . GLU A 1 208 ? 25.779 4.165 -7.136 1.00 97.69 208 GLU A O 1
ATOM 1591 N N . PRO A 1 209 ? 27.070 5.954 -6.716 1.00 98.31 209 PRO A N 1
ATOM 1592 C CA . PRO A 1 209 ? 26.519 6.193 -5.381 1.00 98.31 209 PRO A CA 1
ATOM 1593 C C . PRO A 1 209 ? 24.992 6.329 -5.343 1.00 98.31 209 PRO A C 1
ATOM 1595 O O . PRO A 1 209 ? 24.372 5.818 -4.416 1.00 98.31 209 PRO A O 1
ATOM 1598 N N . GLU A 1 210 ? 24.385 6.958 -6.345 1.00 98.12 210 GLU A N 1
ATOM 1599 C CA . GLU A 1 210 ? 22.950 7.226 -6.429 1.00 98.12 210 GLU A CA 1
ATOM 1600 C C . GLU A 1 210 ? 22.147 5.937 -6.615 1.00 98.12 210 GLU A C 1
ATOM 1602 O O . GLU A 1 210 ? 21.177 5.714 -5.894 1.00 98.12 210 GLU A O 1
ATOM 1607 N N . MET A 1 211 ? 22.583 5.050 -7.517 1.00 97.19 211 MET A N 1
ATOM 1608 C CA . MET A 1 211 ? 21.946 3.743 -7.722 1.00 97.19 211 MET A CA 1
ATOM 1609 C C . MET A 1 211 ? 22.045 2.884 -6.457 1.00 97.19 211 MET A C 1
ATOM 1611 O O . MET A 1 211 ? 21.054 2.314 -5.996 1.00 97.19 211 MET A O 1
ATOM 1615 N N . LYS A 1 212 ? 23.229 2.858 -5.830 1.00 98.25 212 LYS A N 1
ATOM 1616 C CA . LYS A 1 212 ? 23.435 2.163 -4.551 1.00 98.25 212 LYS A CA 1
ATOM 1617 C C . LYS A 1 212 ? 22.551 2.734 -3.449 1.00 98.25 212 LYS A C 1
ATOM 1619 O O . LYS A 1 212 ? 21.949 1.967 -2.708 1.00 98.25 212 LYS A O 1
ATOM 1624 N N . ALA A 1 213 ? 22.447 4.058 -3.343 1.00 98.38 213 ALA A N 1
ATOM 1625 C CA . ALA A 1 213 ? 21.609 4.719 -2.349 1.00 98.38 213 ALA A CA 1
ATOM 1626 C C . ALA A 1 213 ? 20.117 4.437 -2.573 1.00 98.38 213 ALA A C 1
ATOM 1628 O O . ALA A 1 213 ? 19.402 4.176 -1.603 1.00 98.38 213 ALA A O 1
ATOM 1629 N N . PHE A 1 214 ? 19.672 4.442 -3.832 1.00 97.81 214 PHE A N 1
ATOM 1630 C CA . PHE A 1 214 ? 18.299 4.145 -4.234 1.00 97.81 214 PHE A CA 1
ATOM 1631 C C . PHE A 1 214 ? 17.887 2.733 -3.810 1.00 97.81 214 PHE A C 1
ATOM 1633 O O . PHE A 1 214 ? 16.899 2.568 -3.097 1.00 97.81 214 PHE A O 1
ATOM 1640 N N . ILE A 1 215 ? 18.685 1.719 -4.156 1.00 98.00 215 ILE A N 1
ATOM 1641 C CA . ILE A 1 215 ? 18.373 0.324 -3.817 1.00 98.00 215 ILE A CA 1
ATOM 1642 C C . ILE A 1 215 ? 18.575 0.041 -2.328 1.00 98.00 215 ILE A C 1
ATOM 1644 O O . ILE A 1 215 ? 17.720 -0.590 -1.707 1.00 98.00 215 ILE A O 1
ATOM 1648 N N . ALA A 1 216 ? 19.629 0.583 -1.711 1.00 98.44 216 ALA A N 1
ATOM 1649 C CA . ALA A 1 216 ? 19.852 0.420 -0.276 1.00 98.44 216 ALA A CA 1
ATOM 1650 C C . ALA A 1 216 ? 18.722 1.042 0.565 1.00 98.44 216 ALA A C 1
ATOM 1652 O O . ALA A 1 216 ? 18.473 0.596 1.685 1.00 98.44 216 ALA A O 1
ATOM 1653 N N . HIS A 1 217 ? 18.031 2.078 0.070 1.00 98.38 217 HIS A N 1
ATOM 1654 C CA . HIS A 1 217 ? 16.845 2.606 0.745 1.00 98.38 217 HIS A CA 1
ATOM 1655 C C . HIS A 1 217 ? 15.722 1.564 0.795 1.00 98.38 217 HIS A C 1
ATOM 1657 O O . HIS A 1 217 ? 15.188 1.305 1.874 1.00 98.38 217 HIS A O 1
ATOM 1663 N N . THR A 1 218 ? 15.427 0.909 -0.325 1.00 98.31 218 THR A N 1
ATOM 1664 C CA . THR A 1 218 ? 14.413 -0.153 -0.410 1.00 98.31 218 THR A CA 1
ATOM 1665 C C . THR A 1 218 ? 14.777 -1.370 0.421 1.00 98.31 218 THR A C 1
ATOM 1667 O O . THR A 1 218 ? 13.903 -1.927 1.084 1.00 98.31 218 THR A O 1
ATOM 1670 N N . GLU A 1 219 ? 16.054 -1.761 0.448 1.00 98.50 219 GLU A N 1
ATOM 1671 C CA . GLU A 1 219 ? 16.542 -2.837 1.317 1.00 98.50 219 GLU A CA 1
ATOM 1672 C C . GLU A 1 219 ? 16.286 -2.524 2.796 1.00 98.50 219 GLU A C 1
ATOM 1674 O O . GLU A 1 219 ? 15.718 -3.357 3.502 1.00 98.50 219 GLU A O 1
ATOM 1679 N N . ARG A 1 220 ? 16.624 -1.309 3.258 1.00 98.69 220 ARG A N 1
ATOM 1680 C CA . ARG A 1 220 ? 16.373 -0.885 4.648 1.00 98.69 220 ARG A CA 1
ATOM 1681 C C . ARG A 1 220 ? 14.887 -0.888 4.993 1.00 98.69 220 ARG A C 1
ATOM 1683 O O . ARG A 1 220 ? 14.511 -1.432 6.026 1.00 98.69 220 ARG A O 1
ATOM 1690 N N . VAL A 1 221 ? 14.049 -0.315 4.127 1.00 98.56 221 VAL A N 1
ATOM 1691 C CA . VAL A 1 221 ? 12.592 -0.257 4.341 1.00 98.56 221 VAL A CA 1
ATOM 1692 C C . VAL A 1 221 ? 11.982 -1.661 4.370 1.00 98.56 221 VAL A C 1
ATOM 1694 O O . VAL A 1 221 ? 11.166 -1.959 5.239 1.00 98.56 221 VAL A O 1
ATOM 1697 N N . SER A 1 222 ? 12.407 -2.547 3.465 1.00 98.69 222 SER A N 1
ATOM 1698 C CA . SER A 1 222 ? 11.927 -3.935 3.415 1.00 98.69 222 SER A CA 1
ATOM 1699 C C . SER A 1 222 ? 12.376 -4.731 4.642 1.00 98.69 222 SER A C 1
ATOM 1701 O O . SER A 1 222 ? 11.597 -5.500 5.199 1.00 98.69 222 SER A O 1
ATOM 1703 N N . HIS A 1 223 ? 13.612 -4.524 5.104 1.00 98.75 223 HIS A N 1
ATOM 1704 C CA . HIS A 1 223 ? 14.116 -5.154 6.322 1.00 98.75 223 HIS A CA 1
ATOM 1705 C C . HIS A 1 223 ? 13.333 -4.705 7.564 1.00 98.75 223 HIS A C 1
ATOM 1707 O O . HIS A 1 223 ? 12.861 -5.549 8.320 1.00 98.75 223 HIS A O 1
ATOM 1713 N N . GLN A 1 224 ? 13.103 -3.398 7.718 1.00 98.81 224 GLN A N 1
ATOM 1714 C CA . GLN A 1 224 ? 12.308 -2.854 8.822 1.00 98.81 224 GLN A CA 1
ATOM 1715 C C . GLN A 1 224 ? 10.867 -3.387 8.812 1.00 98.81 224 GLN A C 1
ATOM 1717 O O . GLN A 1 224 ? 10.336 -3.759 9.858 1.00 98.81 224 GLN A O 1
ATOM 1722 N N . LEU A 1 225 ? 10.240 -3.473 7.633 1.00 98.81 225 LEU A N 1
ATOM 1723 C CA . LEU A 1 225 ? 8.916 -4.078 7.475 1.00 98.81 225 LEU A CA 1
ATOM 1724 C C . LEU A 1 225 ? 8.907 -5.540 7.937 1.00 98.81 225 LEU A C 1
ATOM 1726 O O . LEU A 1 225 ? 8.006 -5.937 8.673 1.00 98.81 225 LEU A O 1
ATOM 1730 N N . LYS A 1 226 ? 9.913 -6.330 7.536 1.00 98.81 226 LYS A N 1
ATOM 1731 C CA . LYS A 1 226 ? 10.051 -7.732 7.951 1.00 98.81 226 LYS A CA 1
ATOM 1732 C C . LYS A 1 226 ? 10.126 -7.854 9.472 1.00 98.81 226 LYS A C 1
ATOM 1734 O O . LYS A 1 226 ? 9.368 -8.627 10.050 1.00 98.81 226 LYS A O 1
ATOM 1739 N N . GLU A 1 227 ? 11.025 -7.111 10.115 1.00 98.75 227 GLU A N 1
ATOM 1740 C CA . GLU A 1 227 ? 11.207 -7.167 11.573 1.00 98.75 227 GLU A CA 1
ATOM 1741 C C . GLU A 1 227 ? 9.931 -6.761 12.318 1.00 98.75 227 GLU A C 1
ATOM 1743 O O . GLU A 1 227 ? 9.533 -7.416 13.281 1.00 98.75 227 GLU A O 1
ATOM 1748 N N . THR A 1 228 ? 9.251 -5.730 11.816 1.00 98.69 228 THR A N 1
ATOM 1749 C CA . THR A 1 228 ? 8.004 -5.217 12.389 1.00 98.69 228 THR A CA 1
ATOM 1750 C C . THR A 1 228 ? 6.848 -6.211 12.241 1.00 98.69 228 THR A C 1
ATOM 1752 O O . THR A 1 228 ? 6.102 -6.429 13.187 1.00 98.69 228 THR A O 1
ATOM 1755 N N . LEU A 1 229 ? 6.688 -6.854 11.079 1.00 98.44 229 LEU A N 1
ATOM 1756 C CA . LEU A 1 229 ? 5.676 -7.904 10.887 1.00 98.44 229 LEU A CA 1
ATOM 1757 C C . LEU A 1 229 ? 5.958 -9.136 11.749 1.00 98.44 229 LEU A C 1
ATOM 1759 O O . LEU A 1 229 ? 5.041 -9.749 12.309 1.00 98.44 229 LEU A O 1
ATOM 1763 N N . PHE A 1 230 ? 7.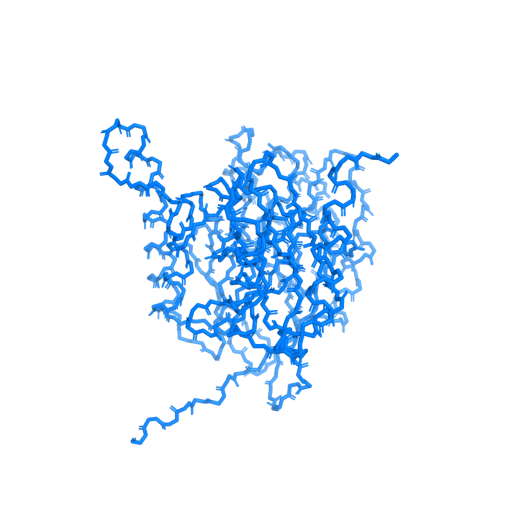232 -9.515 11.843 1.00 98.06 230 PHE A N 1
ATOM 1764 C CA . PHE A 1 230 ? 7.651 -10.693 12.586 1.00 98.06 230 PHE A CA 1
ATOM 1765 C C . PHE A 1 230 ? 7.360 -10.545 14.084 1.00 98.06 230 PHE A C 1
ATOM 1767 O O . PHE A 1 230 ? 6.883 -11.499 14.694 1.00 98.06 230 PHE A O 1
ATOM 1774 N N . SER A 1 231 ? 7.564 -9.351 14.653 1.00 98.00 231 SER A N 1
ATOM 1775 C CA . SER A 1 231 ? 7.364 -9.080 16.084 1.00 98.00 231 SER A CA 1
ATOM 1776 C C . SER A 1 231 ? 5.900 -9.025 16.536 1.00 98.00 231 SER A C 1
ATOM 1778 O O . SER A 1 231 ? 5.635 -9.063 17.736 1.00 98.00 231 SER A O 1
ATOM 1780 N N . LEU A 1 232 ? 4.938 -8.953 15.610 1.00 98.00 232 LEU A N 1
ATOM 1781 C CA . LEU A 1 232 ? 3.516 -8.959 15.949 1.00 98.00 232 LEU A CA 1
ATOM 1782 C C . LEU A 1 232 ? 3.075 -10.342 16.455 1.00 98.00 232 LEU A C 1
ATOM 1784 O O . LEU A 1 232 ? 3.134 -11.331 15.726 1.00 98.00 232 LEU A O 1
ATOM 1788 N N . GLU A 1 233 ? 2.541 -10.401 17.671 1.00 96.44 233 GLU A N 1
ATOM 1789 C CA . GLU A 1 233 ? 1.888 -11.584 18.246 1.00 96.44 233 GLU A CA 1
ATOM 1790 C C . GLU A 1 233 ? 0.375 -11.337 18.303 1.00 96.44 233 GLU A C 1
ATOM 1792 O O . GLU A 1 233 ? -0.163 -10.867 19.300 1.00 96.44 233 GLU A O 1
ATOM 1797 N N . THR A 1 234 ? -0.308 -11.572 17.180 1.00 96.69 234 THR A N 1
ATOM 1798 C CA . THR A 1 234 ? -1.737 -11.255 16.991 1.00 96.69 234 THR A CA 1
ATOM 1799 C C . THR A 1 234 ? -2.443 -12.360 16.209 1.00 96.69 234 THR A C 1
ATOM 1801 O O . THR A 1 234 ? -1.784 -13.191 15.578 1.00 96.69 234 THR A O 1
ATOM 1804 N N . ASP A 1 235 ? -3.776 -12.384 16.259 1.00 95.06 235 ASP A N 1
ATOM 1805 C CA . ASP A 1 235 ? -4.595 -13.383 15.558 1.00 95.06 235 ASP A CA 1
ATOM 1806 C C . ASP A 1 235 ? -4.535 -13.215 14.036 1.00 95.06 235 ASP A C 1
ATOM 1808 O O . ASP A 1 235 ? -4.618 -14.200 13.302 1.00 95.06 235 ASP A O 1
ATOM 1812 N N . LEU A 1 236 ? -4.396 -11.967 13.579 1.00 95.12 236 LEU A N 1
ATOM 1813 C CA . LEU A 1 236 ? -4.286 -11.579 12.176 1.00 95.12 236 LEU A CA 1
ATOM 1814 C C . LEU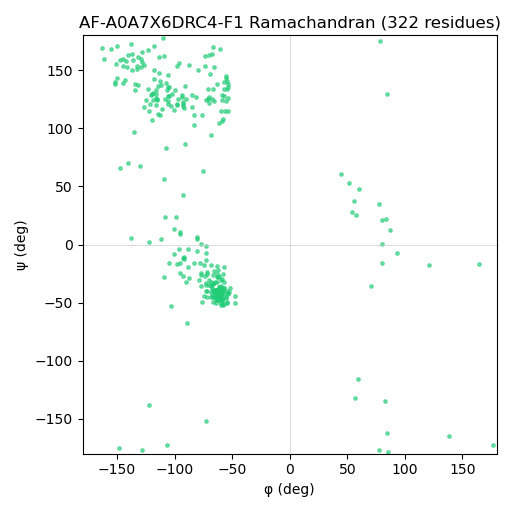 A 1 236 ? -3.157 -10.574 11.974 1.00 95.12 236 LEU A C 1
ATOM 1816 O O . LEU A 1 236 ? -3.047 -9.611 12.731 1.00 95.12 236 LEU A O 1
ATOM 1820 N N . LYS A 1 237 ? -2.381 -10.741 10.901 1.00 97.69 237 LYS A N 1
ATOM 1821 C CA . LYS A 1 237 ? -1.325 -9.805 10.492 1.00 97.69 237 LYS A CA 1
ATOM 1822 C C . LYS A 1 237 ? -1.621 -9.177 9.137 1.00 97.69 237 LYS A C 1
ATOM 1824 O O . LYS A 1 237 ? -1.848 -9.879 8.151 1.00 97.69 237 LYS A O 1
ATOM 1829 N N . ILE A 1 238 ? -1.541 -7.854 9.066 1.00 98.44 238 ILE A N 1
ATOM 1830 C CA . ILE A 1 238 ? -1.716 -7.085 7.833 1.00 98.44 238 ILE A CA 1
ATOM 1831 C C . ILE A 1 238 ? -0.443 -6.295 7.541 1.00 98.44 238 ILE A C 1
ATOM 1833 O O . ILE A 1 238 ? 0.051 -5.557 8.394 1.00 98.44 238 ILE A O 1
ATOM 1837 N N . ALA A 1 239 ? 0.054 -6.412 6.312 1.00 98.81 239 ALA A N 1
ATOM 1838 C CA . ALA A 1 239 ? 1.050 -5.492 5.780 1.00 98.81 239 ALA A CA 1
ATOM 1839 C C . ALA A 1 239 ? 0.338 -4.357 5.029 1.00 98.81 239 ALA A C 1
ATOM 1841 O O . ALA A 1 239 ? -0.373 -4.608 4.053 1.00 98.81 239 ALA A O 1
ATOM 1842 N N . LEU A 1 240 ? 0.520 -3.117 5.482 1.00 98.88 240 LEU A N 1
ATOM 1843 C CA . LEU A 1 240 ? -0.023 -1.925 4.830 1.00 98.88 240 LEU A CA 1
ATOM 1844 C C . LEU A 1 240 ? 1.102 -1.166 4.124 1.00 98.88 240 LEU A C 1
ATOM 1846 O O . LEU A 1 240 ? 2.075 -0.755 4.752 1.00 98.88 240 LEU A O 1
ATOM 1850 N N . LEU A 1 241 ? 0.976 -0.994 2.814 1.00 98.94 241 LEU A N 1
ATOM 1851 C CA . LEU A 1 241 ? 1.981 -0.380 1.955 1.00 98.94 241 LEU A CA 1
ATOM 1852 C C . LEU A 1 241 ? 1.372 0.731 1.105 1.00 98.94 241 LEU A C 1
ATOM 1854 O O . LEU A 1 241 ? 0.156 0.829 0.983 1.00 98.94 241 LEU A O 1
ATOM 1858 N N . HIS A 1 242 ? 2.216 1.557 0.497 1.00 98.88 242 HIS A N 1
ATOM 1859 C CA . HIS A 1 242 ? 1.806 2.364 -0.648 1.00 98.88 242 HIS A CA 1
ATOM 1860 C C . HIS A 1 242 ? 2.351 1.752 -1.944 1.00 98.88 242 HIS A C 1
ATOM 1862 O O . HIS A 1 242 ? 1.581 1.409 -2.838 1.00 98.88 242 HIS A O 1
ATOM 1868 N N . TYR A 1 243 ? 3.663 1.508 -2.002 1.00 98.81 243 TYR A N 1
ATOM 1869 C CA . TYR A 1 243 ? 4.339 0.893 -3.147 1.00 98.81 243 TYR A CA 1
ATOM 1870 C C . TYR A 1 243 ? 3.964 -0.584 -3.323 1.00 98.81 243 TYR A C 1
ATOM 1872 O O . TYR A 1 243 ? 3.775 -1.318 -2.349 1.00 98.81 243 TYR A O 1
ATOM 1880 N N . ALA A 1 244 ? 3.912 -1.040 -4.577 1.00 98.69 244 ALA A N 1
ATOM 1881 C CA . ALA A 1 244 ? 3.506 -2.401 -4.900 1.00 98.69 244 ALA A CA 1
ATOM 1882 C C . ALA A 1 244 ? 4.561 -3.438 -4.452 1.00 98.69 244 ALA A C 1
ATOM 1884 O O . ALA A 1 244 ? 5.731 -3.345 -4.844 1.00 98.69 244 ALA A O 1
ATOM 1885 N N . PRO A 1 245 ? 4.169 -4.466 -3.675 1.00 98.38 245 PRO A N 1
ATOM 1886 C CA . PRO A 1 245 ? 5.085 -5.514 -3.230 1.00 98.38 245 PRO A CA 1
ATOM 1887 C C . PRO A 1 245 ? 5.289 -6.625 -4.267 1.00 98.38 245 PRO A C 1
ATOM 1889 O O . PRO A 1 245 ? 6.222 -7.417 -4.143 1.00 98.38 245 PRO A O 1
ATOM 1892 N N . ILE A 1 246 ? 4.411 -6.704 -5.271 1.00 97.19 246 ILE A N 1
ATOM 1893 C CA . ILE A 1 246 ? 4.413 -7.742 -6.303 1.00 97.19 246 ILE A CA 1
ATOM 1894 C C . ILE A 1 246 ? 4.166 -7.128 -7.679 1.00 97.19 246 ILE A C 1
ATOM 1896 O O . ILE A 1 246 ? 3.483 -6.111 -7.802 1.00 97.19 246 ILE A O 1
ATOM 1900 N N . ARG A 1 247 ? 4.722 -7.754 -8.720 1.00 94.25 247 ARG A N 1
ATOM 1901 C CA . ARG A 1 247 ? 4.589 -7.276 -10.105 1.00 94.25 247 ARG A CA 1
ATOM 1902 C C . ARG A 1 247 ? 3.150 -7.410 -10.583 1.00 94.25 247 ARG A C 1
ATOM 1904 O O . ARG A 1 247 ? 2.663 -6.599 -11.358 1.00 94.25 247 ARG A O 1
ATOM 1911 N N . GLU A 1 248 ? 2.469 -8.447 -10.116 1.00 90.44 248 GLU A N 1
ATOM 1912 C CA . GLU A 1 248 ? 1.152 -8.848 -10.562 1.00 90.44 248 GLU A CA 1
ATOM 1913 C C . GLU A 1 248 ? 0.148 -7.707 -10.431 1.00 90.44 248 GLU A C 1
ATOM 1915 O O . GLU A 1 248 ? -0.627 -7.505 -11.357 1.00 90.44 248 GLU A O 1
ATOM 1920 N N . THR A 1 249 ? 0.149 -6.939 -9.342 1.00 95.12 249 THR A N 1
ATOM 1921 C CA . THR A 1 249 ? -0.808 -5.835 -9.158 1.00 95.12 249 THR A CA 1
ATOM 1922 C C . THR A 1 249 ? -0.526 -4.623 -10.043 1.00 95.12 249 THR A C 1
ATOM 1924 O O . THR A 1 249 ? -1.386 -3.752 -10.143 1.00 95.12 249 THR A O 1
ATOM 1927 N N . LEU A 1 250 ? 0.602 -4.602 -10.762 1.00 94.50 250 LEU A N 1
ATOM 1928 C CA . LEU A 1 250 ? 0.929 -3.597 -11.777 1.00 94.50 250 LEU A CA 1
ATOM 1929 C C . LEU A 1 250 ? 0.421 -3.957 -13.179 1.00 94.50 250 LEU A C 1
ATOM 1931 O O . LEU A 1 250 ? 0.564 -3.156 -14.096 1.00 94.50 250 LEU A O 1
ATOM 1935 N N . ALA A 1 251 ? -0.179 -5.135 -13.374 1.00 86.25 251 ALA A N 1
ATOM 1936 C CA . ALA A 1 251 ? -0.680 -5.561 -14.680 1.00 86.25 251 ALA A CA 1
ATOM 1937 C C . ALA A 1 251 ? -1.715 -4.561 -15.242 1.00 86.25 251 ALA A C 1
ATOM 1939 O O . ALA A 1 251 ? -2.849 -4.497 -14.763 1.00 86.25 251 ALA A O 1
ATOM 1940 N N . GLY A 1 252 ? -1.316 -3.814 -16.276 1.00 85.62 252 GLY A N 1
ATOM 1941 C CA . GLY A 1 252 ? -2.075 -2.721 -16.897 1.00 85.62 252 GLY A CA 1
ATOM 1942 C C . GLY A 1 252 ? -1.349 -1.368 -16.872 1.00 85.62 252 GLY A C 1
ATOM 1943 O O . GLY A 1 252 ? -1.656 -0.499 -17.688 1.00 85.62 252 GLY A O 1
ATOM 1944 N N . GLU A 1 253 ? -0.338 -1.222 -16.015 1.00 90.81 253 GLU A N 1
ATOM 1945 C CA . GLU A 1 253 ? 0.654 -0.149 -16.086 1.00 90.81 253 GLU A CA 1
ATOM 1946 C C . GLU A 1 253 ? 1.645 -0.383 -17.236 1.00 90.81 253 GLU A C 1
ATOM 1948 O O . GLU A 1 253 ? 1.813 -1.501 -17.735 1.00 90.81 253 GLU A O 1
ATOM 1953 N N . ARG A 1 254 ? 2.359 0.674 -17.639 1.00 88.31 254 ARG A N 1
ATOM 1954 C CA . ARG A 1 254 ? 3.462 0.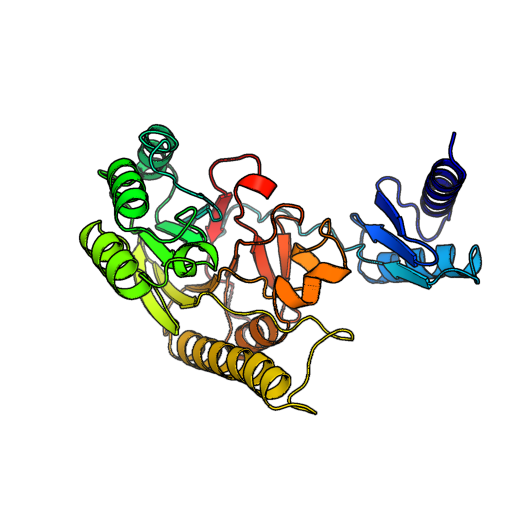547 -18.606 1.00 88.31 254 ARG A CA 1
ATOM 1955 C C . ARG A 1 254 ? 4.656 -0.158 -17.965 1.00 88.31 254 ARG A C 1
ATOM 1957 O O . ARG A 1 254 ? 5.085 0.218 -16.877 1.00 88.31 254 ARG A O 1
ATOM 1964 N N . ALA A 1 255 ? 5.244 -1.132 -18.654 1.00 87.56 255 ALA A N 1
ATOM 1965 C CA . ALA A 1 255 ? 6.346 -1.924 -18.103 1.00 87.56 255 ALA A CA 1
ATOM 1966 C C . ALA A 1 255 ? 7.570 -1.067 -17.719 1.00 87.56 255 ALA A C 1
ATOM 1968 O O . ALA A 1 255 ? 8.268 -1.381 -16.756 1.00 87.56 255 ALA A O 1
ATOM 1969 N N . GLU A 1 256 ? 7.809 0.050 -18.417 1.00 92.12 256 GLU A N 1
ATOM 1970 C CA . GLU A 1 256 ? 8.918 0.977 -18.142 1.00 92.12 256 GLU A CA 1
ATOM 1971 C C . GLU A 1 256 ? 8.829 1.626 -16.764 1.00 92.12 256 GLU A C 1
ATOM 1973 O O . GLU A 1 256 ? 9.854 2.046 -16.228 1.00 92.12 256 GLU A O 1
ATOM 1978 N N . VAL A 1 257 ? 7.623 1.747 -16.196 1.00 94.75 257 VAL A N 1
ATOM 1979 C CA . VAL A 1 257 ? 7.445 2.402 -14.896 1.00 94.75 257 VAL A CA 1
ATOM 1980 C C . VAL A 1 257 ? 7.501 1.431 -13.724 1.00 94.75 257 VAL A C 1
ATOM 1982 O O . VAL A 1 257 ? 7.636 1.875 -12.589 1.00 94.75 257 VAL A O 1
ATOM 1985 N N . PHE A 1 258 ? 7.482 0.117 -13.966 1.00 95.25 258 PHE A N 1
ATOM 1986 C CA . PHE A 1 258 ? 7.458 -0.893 -12.901 1.00 95.25 258 PHE A CA 1
ATOM 1987 C C . PHE A 1 258 ? 8.588 -0.715 -11.875 1.00 95.25 258 PHE A C 1
ATOM 1989 O O . PHE A 1 258 ? 8.299 -0.801 -10.680 1.00 95.25 258 PHE A O 1
ATOM 1996 N N . PRO A 1 259 ? 9.842 -0.395 -12.268 1.00 96.38 259 PRO A N 1
ATOM 1997 C CA . PRO A 1 259 ? 10.908 -0.135 -11.306 1.00 96.38 259 PRO A CA 1
ATOM 1998 C C . PRO A 1 259 ? 10.623 0.997 -10.325 1.00 96.38 259 PRO A C 1
ATOM 2000 O O . PRO A 1 259 ? 11.165 0.974 -9.226 1.00 96.38 259 PRO A O 1
ATOM 2003 N N . PHE A 1 260 ? 9.767 1.947 -10.700 1.00 97.38 260 PHE A N 1
ATOM 2004 C CA . PHE A 1 260 ? 9.396 3.104 -9.892 1.00 97.38 260 PHE A CA 1
ATOM 2005 C C . PHE A 1 260 ? 8.106 2.902 -9.096 1.00 97.38 260 PHE A C 1
ATOM 2007 O O . PHE A 1 260 ? 7.884 3.651 -8.155 1.00 97.38 260 PHE A O 1
ATOM 2014 N N . LEU A 1 261 ? 7.294 1.892 -9.430 1.00 98.12 261 LEU A N 1
ATOM 2015 C CA . LEU A 1 261 ? 6.011 1.631 -8.766 1.00 98.12 261 LEU A CA 1
ATOM 2016 C C . LEU A 1 261 ? 6.105 0.644 -7.591 1.00 98.12 261 LEU A C 1
ATOM 2018 O O . LEU A 1 261 ? 5.153 0.478 -6.826 1.00 98.12 261 LEU A O 1
ATOM 2022 N N . GLY A 1 262 ? 7.234 -0.044 -7.428 1.00 98.25 262 GLY A N 1
ATOM 2023 C CA . GLY A 1 262 ? 7.367 -1.032 -6.366 1.00 98.25 262 GLY A CA 1
ATOM 2024 C C . GLY A 1 262 ? 8.684 -1.782 -6.356 1.00 98.25 262 GLY A C 1
ATOM 2025 O O . GLY A 1 262 ? 9.621 -1.460 -7.094 1.00 98.25 262 GLY A O 1
ATOM 2026 N N . SER A 1 263 ? 8.748 -2.795 -5.493 1.00 98.50 263 SER A N 1
ATOM 2027 C CA . SER A 1 263 ? 9.910 -3.667 -5.387 1.00 98.50 263 SER A CA 1
ATOM 2028 C C . SER A 1 263 ? 9.551 -5.069 -4.911 1.00 98.50 263 SER A C 1
ATOM 2030 O O . SER A 1 263 ? 8.813 -5.230 -3.939 1.00 98.50 263 SER A O 1
ATOM 2032 N N . TYR A 1 264 ? 10.167 -6.087 -5.524 1.00 97.38 264 TYR A N 1
ATOM 2033 C CA . TYR A 1 264 ? 10.046 -7.477 -5.064 1.00 97.38 264 TYR A CA 1
ATOM 2034 C C . TYR A 1 264 ? 10.598 -7.696 -3.644 1.00 97.38 264 TYR A C 1
ATOM 2036 O O . TYR A 1 264 ? 10.206 -8.653 -2.977 1.00 97.38 264 TYR A O 1
ATOM 2044 N N . LEU A 1 265 ? 11.488 -6.818 -3.159 1.00 98.38 265 LEU A N 1
ATOM 2045 C CA . LEU A 1 265 ? 12.047 -6.907 -1.807 1.00 98.38 265 LEU A CA 1
ATOM 2046 C C . LEU A 1 265 ? 10.968 -6.749 -0.727 1.00 98.38 265 LEU A C 1
ATOM 2048 O O . LEU A 1 265 ? 11.058 -7.400 0.312 1.00 98.38 265 LEU A O 1
ATOM 2052 N N . LEU A 1 266 ? 9.926 -5.955 -0.997 1.00 98.75 266 LEU A N 1
ATOM 2053 C CA . LEU A 1 266 ? 8.777 -5.795 -0.104 1.00 98.75 266 LEU A CA 1
ATOM 2054 C C . LEU A 1 266 ? 7.980 -7.103 -0.011 1.00 98.75 266 LEU A C 1
ATOM 2056 O O . LEU A 1 266 ? 7.722 -7.588 1.087 1.00 98.75 266 LEU A O 1
ATOM 2060 N N . GLY A 1 267 ? 7.642 -7.710 -1.156 1.00 98.19 267 GLY A N 1
ATOM 2061 C CA . GLY A 1 267 ? 6.954 -9.004 -1.197 1.00 98.19 267 GLY A CA 1
ATOM 2062 C C . GLY A 1 267 ? 7.758 -10.111 -0.514 1.00 98.19 267 GLY A C 1
ATOM 2063 O O . GLY A 1 267 ? 7.208 -10.863 0.286 1.00 98.19 267 GLY A O 1
ATOM 2064 N N . LYS A 1 268 ? 9.076 -10.148 -0.744 1.00 98.00 268 LYS A N 1
ATOM 2065 C CA . LYS A 1 268 ? 9.994 -11.078 -0.073 1.00 98.00 268 LYS A CA 1
ATOM 2066 C C . LYS A 1 268 ? 9.999 -10.890 1.448 1.00 98.00 268 LYS A C 1
ATOM 2068 O O . LYS A 1 268 ? 9.909 -11.870 2.178 1.00 98.00 268 LYS A O 1
ATOM 2073 N N . ALA A 1 269 ? 10.094 -9.650 1.927 1.00 98.56 269 ALA A N 1
ATOM 2074 C CA . ALA A 1 269 ? 10.063 -9.341 3.356 1.00 98.56 269 ALA A CA 1
ATOM 2075 C C . ALA A 1 269 ? 8.765 -9.820 4.024 1.00 98.56 269 ALA A C 1
ATOM 2077 O O . ALA A 1 269 ? 8.806 -10.394 5.113 1.00 98.56 269 ALA A O 1
ATOM 2078 N N . ILE A 1 270 ? 7.630 -9.621 3.351 1.00 98.62 270 ILE A N 1
ATOM 2079 C CA . ILE A 1 270 ? 6.315 -10.066 3.820 1.00 98.62 270 ILE A CA 1
ATOM 2080 C C . ILE A 1 270 ? 6.226 -11.596 3.844 1.00 98.62 270 ILE A C 1
ATOM 2082 O O . ILE A 1 270 ? 5.779 -12.156 4.842 1.00 98.62 270 ILE A O 1
ATOM 2086 N N . ASP A 1 271 ? 6.684 -12.274 2.789 1.00 97.88 271 ASP A N 1
ATOM 2087 C CA . ASP A 1 271 ? 6.702 -13.740 2.723 1.00 97.88 271 ASP A CA 1
ATOM 2088 C C . ASP A 1 271 ? 7.573 -14.357 3.829 1.00 97.88 271 ASP A C 1
ATOM 2090 O O . ASP A 1 271 ? 7.205 -15.374 4.412 1.00 97.88 271 ASP A O 1
ATOM 2094 N N . GLU A 1 272 ? 8.710 -13.734 4.155 1.00 97.56 272 GLU A N 1
ATOM 2095 C CA . GLU A 1 272 ? 9.610 -14.202 5.215 1.00 97.56 272 GLU A CA 1
ATOM 2096 C C . GLU A 1 272 ? 9.068 -13.961 6.634 1.00 97.56 272 GLU A C 1
ATOM 2098 O O . GLU A 1 272 ? 9.367 -14.746 7.533 1.00 97.56 272 GLU A O 1
ATOM 2103 N N . ALA A 1 273 ? 8.314 -12.880 6.861 1.00 97.44 273 ALA A N 1
ATOM 2104 C CA . ALA A 1 273 ? 7.752 -12.553 8.177 1.00 97.44 273 ALA A CA 1
ATOM 2105 C C . ALA A 1 273 ? 6.383 -13.203 8.439 1.00 97.44 273 ALA A C 1
ATOM 2107 O O . ALA A 1 273 ? 6.038 -13.481 9.590 1.00 97.44 273 ALA A O 1
ATOM 2108 N N . GLY A 1 274 ? 5.614 -13.441 7.375 1.00 94.50 274 GLY A N 1
ATOM 2109 C CA . GLY A 1 274 ? 4.234 -13.907 7.421 1.00 94.50 274 GLY A CA 1
ATOM 2110 C C . GLY A 1 274 ? 3.224 -12.770 7.613 1.00 94.50 274 GLY A C 1
ATOM 2111 O O . GLY A 1 274 ? 3.324 -11.964 8.538 1.00 94.50 274 GLY A O 1
ATOM 2112 N N . ALA A 1 275 ? 2.209 -12.749 6.751 1.00 96.56 275 ALA A N 1
ATOM 2113 C CA . ALA A 1 275 ? 1.016 -11.918 6.869 1.00 96.56 275 ALA A CA 1
ATOM 2114 C C . ALA A 1 275 ? -0.206 -12.685 6.340 1.00 96.56 275 ALA A C 1
ATOM 2116 O O . ALA A 1 275 ? -0.071 -13.626 5.555 1.00 96.56 275 ALA A O 1
ATOM 2117 N N . ASP A 1 276 ? -1.400 -12.267 6.744 1.00 94.75 276 ASP A N 1
ATOM 2118 C CA . ASP A 1 276 ? -2.664 -12.821 6.253 1.00 94.75 2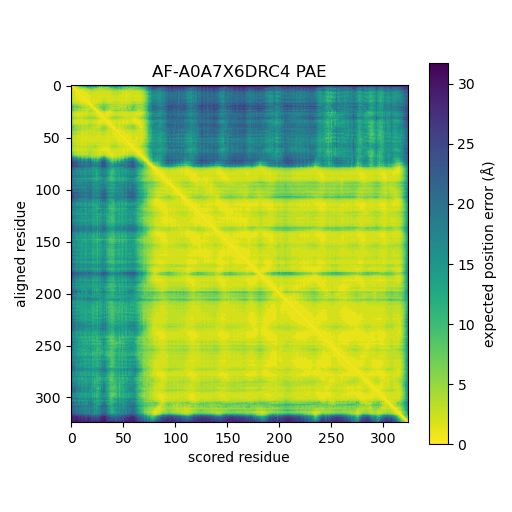76 ASP A CA 1
ATOM 2119 C C . ASP A 1 276 ? -3.207 -12.030 5.059 1.00 94.75 276 ASP A C 1
ATOM 2121 O O . ASP A 1 276 ? -3.892 -12.592 4.202 1.00 94.75 276 ASP A O 1
ATOM 2125 N N . LEU A 1 277 ? -2.866 -10.740 4.981 1.00 96.06 277 LEU A N 1
ATOM 2126 C CA . LEU A 1 277 ? -3.271 -9.822 3.922 1.00 96.06 277 LEU A CA 1
ATOM 2127 C C . LEU A 1 277 ? -2.205 -8.744 3.693 1.00 96.06 277 LEU A C 1
ATOM 2129 O O . LEU A 1 277 ? -1.621 -8.218 4.641 1.00 96.06 277 LEU A O 1
ATOM 2133 N N . VAL A 1 278 ? -2.013 -8.361 2.431 1.00 98.50 278 VAL A N 1
ATOM 2134 C CA . VAL A 1 278 ? -1.281 -7.148 2.056 1.00 98.50 278 VAL A CA 1
ATOM 2135 C C . VAL A 1 278 ? -2.217 -6.176 1.357 1.00 98.50 278 VAL A C 1
ATOM 2137 O O . VAL A 1 278 ? -2.927 -6.555 0.424 1.00 98.50 278 VAL A O 1
ATOM 2140 N N . VAL A 1 279 ? -2.177 -4.913 1.766 1.00 98.69 279 VAL A N 1
ATOM 2141 C CA . VAL A 1 279 ? -2.890 -3.812 1.112 1.00 98.69 279 VAL A CA 1
ATOM 2142 C C . VAL A 1 279 ? -1.866 -2.790 0.633 1.00 98.69 279 VAL A C 1
ATOM 2144 O O . VAL A 1 279 ? -1.003 -2.395 1.410 1.00 98.69 279 VAL A O 1
ATOM 2147 N N . HIS A 1 280 ? -1.950 -2.366 -0.627 1.00 98.75 280 HIS A N 1
ATOM 2148 C CA . HIS A 1 280 ? -1.117 -1.292 -1.180 1.00 98.75 280 HIS A CA 1
ATOM 2149 C C . HIS A 1 280 ? -1.918 -0.337 -2.076 1.00 98.75 280 HIS A C 1
ATOM 2151 O O . HIS A 1 280 ? -3.079 -0.618 -2.353 1.00 98.75 280 HIS A O 1
ATOM 2157 N N . GLY A 1 281 ? -1.320 0.766 -2.530 1.00 98.00 281 GLY A N 1
ATOM 2158 C CA . GLY A 1 281 ? -1.913 1.721 -3.479 1.00 98.00 281 GLY A CA 1
ATOM 2159 C C . GLY A 1 281 ? -1.048 1.894 -4.733 1.00 98.00 281 GLY A C 1
ATOM 2160 O O . GLY A 1 281 ? -0.496 0.917 -5.250 1.00 98.00 281 GLY A O 1
ATOM 2161 N N . HIS A 1 282 ? -0.898 3.136 -5.194 1.00 98.06 282 HIS A N 1
ATOM 2162 C CA . HIS A 1 282 ? 0.073 3.628 -6.183 1.00 98.06 282 HIS A CA 1
ATOM 2163 C C . HIS A 1 282 ? -0.141 3.192 -7.646 1.00 98.06 282 HIS A C 1
ATOM 2165 O O . HIS A 1 282 ? 0.105 3.958 -8.574 1.00 98.06 282 HIS A O 1
ATOM 2171 N N . ALA A 1 283 ? -0.616 1.970 -7.894 1.00 95.88 283 ALA A N 1
ATOM 2172 C CA . ALA A 1 283 ? -0.798 1.435 -9.245 1.00 95.88 283 ALA A CA 1
ATOM 2173 C C . ALA A 1 283 ? -2.209 1.725 -9.787 1.00 95.88 283 ALA A C 1
ATOM 2175 O O . ALA A 1 283 ? -3.127 0.910 -9.653 1.00 95.88 283 ALA A O 1
ATOM 2176 N N . HIS A 1 284 ? -2.394 2.899 -10.392 1.00 95.44 284 HIS A N 1
ATOM 2177 C CA . HIS A 1 284 ? -3.691 3.439 -10.835 1.00 95.44 284 HIS A CA 1
ATOM 2178 C C . HIS A 1 284 ? -4.289 2.728 -12.054 1.00 95.44 284 HIS A C 1
ATOM 2180 O O . HIS A 1 284 ? -5.507 2.721 -12.242 1.00 95.44 284 HIS A O 1
ATOM 2186 N N . HIS A 1 285 ? -3.450 2.120 -12.882 1.00 90.75 285 HIS A N 1
AT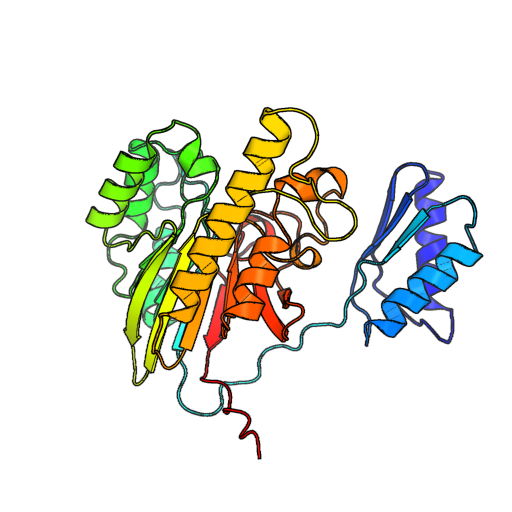OM 2187 C CA . HIS A 1 285 ? -3.832 1.343 -14.061 1.00 90.75 285 HIS A CA 1
ATOM 2188 C C . HIS A 1 285 ? -3.550 -0.151 -13.905 1.00 90.75 285 HIS A C 1
ATOM 2190 O O . HIS A 1 285 ? -3.757 -0.911 -14.851 1.00 90.75 285 HIS A O 1
ATOM 2196 N N . GLY A 1 286 ? -3.106 -0.570 -12.720 1.00 89.94 286 GLY A N 1
ATOM 2197 C CA . GLY A 1 286 ? -2.863 -1.964 -12.388 1.00 89.94 286 GLY A CA 1
ATOM 2198 C C . GLY A 1 286 ? -4.148 -2.778 -12.199 1.00 89.94 286 GLY A C 1
ATOM 2199 O O . GLY A 1 286 ? -5.218 -2.481 -12.741 1.00 89.94 286 GLY A O 1
ATOM 2200 N N . ARG A 1 287 ? -4.056 -3.817 -11.369 1.00 89.69 287 ARG A N 1
ATOM 2201 C CA . ARG A 1 287 ? -5.203 -4.647 -10.980 1.00 89.69 287 ARG A CA 1
ATOM 2202 C C . ARG A 1 287 ? -5.342 -4.768 -9.473 1.00 89.69 287 ARG A C 1
ATOM 2204 O O . ARG A 1 287 ? -4.358 -4.704 -8.746 1.00 89.69 287 ARG A O 1
ATOM 2211 N N . GLU A 1 288 ? -6.573 -5.019 -9.037 1.00 90.50 288 GLU A N 1
ATOM 2212 C CA . GLU A 1 288 ? -6.942 -5.127 -7.624 1.00 90.50 288 GLU A CA 1
ATOM 2213 C C . GLU A 1 288 ? -6.207 -6.281 -6.939 1.00 90.50 288 GLU A C 1
ATOM 2215 O O . GLU A 1 288 ? -5.692 -6.120 -5.842 1.00 90.50 288 GLU A O 1
ATOM 2220 N N . ARG A 1 289 ? -6.173 -7.466 -7.555 1.00 91.00 289 ARG A N 1
ATOM 2221 C CA . ARG A 1 289 ? -5.764 -8.694 -6.867 1.00 91.00 289 ARG A CA 1
ATOM 2222 C C . ARG A 1 289 ? -4.444 -9.219 -7.386 1.00 91.00 289 ARG A C 1
ATOM 2224 O O . ARG A 1 289 ? -4.231 -9.329 -8.591 1.00 91.00 289 ARG A O 1
ATOM 2231 N N . GLY A 1 290 ? -3.614 -9.640 -6.447 1.00 90.56 290 GLY A N 1
ATOM 2232 C CA . GLY A 1 290 ? -2.449 -10.467 -6.693 1.00 90.56 290 GLY A CA 1
ATOM 2233 C C . GLY A 1 290 ? -2.177 -11.376 -5.498 1.00 90.56 290 GLY A C 1
ATOM 2234 O O . GLY A 1 290 ? -2.955 -11.432 -4.539 1.00 90.56 290 GLY A O 1
ATOM 2235 N N . MET A 1 291 ? -1.077 -12.108 -5.567 1.00 90.88 291 MET A N 1
ATOM 2236 C CA . MET A 1 291 ? -0.622 -12.972 -4.491 1.00 90.88 291 MET A CA 1
ATOM 2237 C C . MET A 1 291 ? 0.901 -12.940 -4.465 1.00 90.88 291 MET A C 1
ATOM 2239 O O . MET A 1 291 ? 1.531 -12.928 -5.521 1.00 90.88 291 MET A O 1
ATOM 2243 N N . THR A 1 292 ? 1.487 -12.898 -3.275 1.00 93.31 292 THR A N 1
ATOM 2244 C CA . THR A 1 292 ? 2.930 -13.083 -3.117 1.00 93.31 292 THR A CA 1
ATOM 2245 C C . THR A 1 292 ? 3.334 -14.510 -3.486 1.00 93.31 292 THR A C 1
ATOM 2247 O O . THR A 1 292 ? 2.490 -15.401 -3.636 1.00 93.31 292 THR A O 1
ATOM 2250 N N . ARG A 1 293 ? 4.641 -14.767 -3.585 1.00 87.69 293 ARG A N 1
ATOM 2251 C CA . ARG A 1 293 ? 5.145 -16.123 -3.841 1.00 87.69 293 ARG A CA 1
ATOM 2252 C C . ARG A 1 293 ? 4.827 -17.076 -2.697 1.00 87.69 293 ARG A C 1
ATOM 2254 O O . ARG A 1 293 ? 4.561 -18.248 -2.947 1.00 87.69 293 ARG A O 1
ATOM 2261 N N . GLY A 1 294 ? 4.799 -16.566 -1.468 1.00 86.62 294 GLY A N 1
ATOM 2262 C CA . GLY A 1 294 ? 4.387 -17.297 -0.271 1.00 86.62 294 GLY A CA 1
ATOM 2263 C C . GLY A 1 294 ? 2.881 -17.563 -0.163 1.00 86.62 294 GLY A C 1
ATOM 2264 O O . GLY A 1 294 ? 2.451 -18.211 0.789 1.00 86.62 294 GLY A O 1
ATOM 2265 N N . GLY A 1 295 ? 2.058 -17.107 -1.114 1.00 86.25 295 GLY A N 1
ATOM 2266 C CA . GLY A 1 295 ? 0.613 -17.352 -1.093 1.00 86.25 295 GLY A CA 1
ATOM 2267 C C . GLY A 1 295 ? -0.182 -16.360 -0.233 1.00 86.25 295 GLY A C 1
ATOM 2268 O O . GLY A 1 295 ? -1.288 -16.673 0.233 1.00 86.25 295 GLY A O 1
ATOM 2269 N N . ILE A 1 296 ? 0.376 -15.174 0.021 1.00 92.19 296 ILE A N 1
ATOM 2270 C CA . ILE A 1 296 ? -0.287 -14.111 0.781 1.00 92.19 296 ILE A CA 1
ATOM 2271 C C . ILE A 1 296 ? -1.074 -13.232 -0.201 1.00 92.19 296 ILE A C 1
ATOM 2273 O O . ILE A 1 296 ? -0.504 -12.753 -1.184 1.00 92.19 296 ILE A O 1
ATOM 2277 N N . PRO A 1 297 ? -2.387 -13.027 0.005 1.00 93.31 297 PRO A N 1
ATOM 2278 C CA . PRO A 1 297 ? -3.208 -12.221 -0.878 1.00 93.31 297 PRO A CA 1
ATOM 2279 C C . PRO A 1 297 ? -2.768 -10.765 -0.803 1.00 93.31 297 PRO A C 1
ATOM 2281 O O . PRO A 1 297 ? -2.597 -10.199 0.275 1.00 93.31 297 PRO A O 1
ATOM 2284 N N . VAL A 1 298 ? -2.631 -10.157 -1.974 1.00 96.62 298 VAL A N 1
ATOM 2285 C CA . VAL A 1 298 ? -2.297 -8.746 -2.130 1.00 96.62 298 VAL A CA 1
ATOM 2286 C C . VAL A 1 298 ? -3.476 -8.031 -2.773 1.00 96.62 298 VAL A C 1
ATOM 2288 O O . VAL A 1 298 ? -4.098 -8.554 -3.710 1.00 96.62 298 VAL A O 1
ATOM 2291 N N . ARG A 1 299 ? -3.800 -6.853 -2.240 1.00 96.00 299 ARG A N 1
ATOM 2292 C CA . ARG A 1 299 ? -4.898 -5.998 -2.685 1.00 96.00 299 ARG A CA 1
ATOM 2293 C C . ARG A 1 299 ? -4.394 -4.591 -2.984 1.00 96.00 299 ARG A C 1
ATOM 2295 O O . ARG A 1 299 ? -3.911 -3.902 -2.091 1.00 96.00 299 ARG A O 1
ATOM 2302 N N . ASN A 1 300 ? -4.536 -4.173 -4.233 1.00 97.44 300 ASN A N 1
ATOM 2303 C CA . ASN A 1 300 ? -4.339 -2.801 -4.665 1.00 97.44 300 ASN A CA 1
ATOM 2304 C C . ASN A 1 300 ? -5.618 -1.996 -4.393 1.00 97.44 300 ASN A C 1
ATOM 2306 O O . ASN A 1 300 ? -6.655 -2.235 -5.013 1.00 97.44 300 ASN A O 1
ATOM 2310 N N . ALA A 1 301 ? -5.528 -1.067 -3.450 1.00 97.25 301 ALA A N 1
ATOM 2311 C CA . ALA A 1 301 ? -6.586 -0.204 -2.955 1.00 97.25 301 ALA A CA 1
ATOM 2312 C C . ALA A 1 301 ? -6.636 1.177 -3.628 1.00 97.25 301 ALA A C 1
ATOM 2314 O O . ALA A 1 301 ? -7.412 2.024 -3.182 1.00 97.25 301 ALA A O 1
ATOM 2315 N N . ALA A 1 302 ? -5.864 1.403 -4.696 1.00 96.88 302 ALA A N 1
ATOM 2316 C CA . ALA A 1 302 ? -5.851 2.671 -5.420 1.00 96.88 302 ALA A CA 1
ATOM 2317 C C . ALA A 1 302 ? -7.243 3.016 -5.982 1.00 96.88 302 ALA A C 1
ATOM 2319 O O . ALA A 1 302 ? -7.751 2.345 -6.887 1.00 96.88 302 ALA A O 1
ATOM 2320 N N . ILE A 1 303 ? -7.863 4.093 -5.490 1.00 94.12 303 ILE A N 1
ATOM 2321 C CA . ILE A 1 303 ? -9.197 4.542 -5.932 1.00 94.12 303 ILE A CA 1
ATOM 2322 C C . ILE A 1 303 ? -9.289 4.732 -7.459 1.00 94.12 303 ILE A C 1
ATOM 2324 O O . ILE A 1 303 ? -10.287 4.280 -8.041 1.00 94.12 303 ILE A O 1
ATOM 2328 N N . PRO A 1 304 ? -8.290 5.332 -8.147 1.00 89.94 304 PRO A N 1
ATOM 2329 C CA . PRO A 1 304 ? -8.322 5.468 -9.604 1.00 89.94 304 PRO A CA 1
ATOM 2330 C C . PRO A 1 304 ? -8.469 4.125 -10.336 1.00 89.94 304 PRO A C 1
ATOM 2332 O O . PRO A 1 304 ? -9.217 4.034 -11.315 1.00 89.94 304 PRO A O 1
ATOM 2335 N N . MET A 1 305 ? -7.825 3.072 -9.819 1.00 91.19 305 MET A N 1
ATOM 2336 C CA . MET A 1 305 ? -7.902 1.711 -10.357 1.00 91.19 305 MET A CA 1
ATOM 2337 C C . MET A 1 305 ? -9.269 1.077 -10.079 1.00 91.19 305 MET A C 1
ATOM 2339 O O . MET A 1 305 ? -9.895 0.502 -10.974 1.00 91.19 305 MET A O 1
ATOM 2343 N N . LEU A 1 306 ? -9.765 1.225 -8.848 1.00 81.81 306 LEU A N 1
ATOM 2344 C CA . LEU A 1 306 ? -11.009 0.610 -8.389 1.00 81.81 306 LEU A CA 1
ATOM 2345 C C . LEU A 1 306 ? -12.267 1.203 -9.019 1.00 81.81 306 LEU A C 1
ATOM 2347 O O . LEU A 1 306 ? -13.279 0.506 -9.137 1.00 81.81 306 LEU A O 1
ATOM 2351 N N . LYS A 1 307 ? -12.2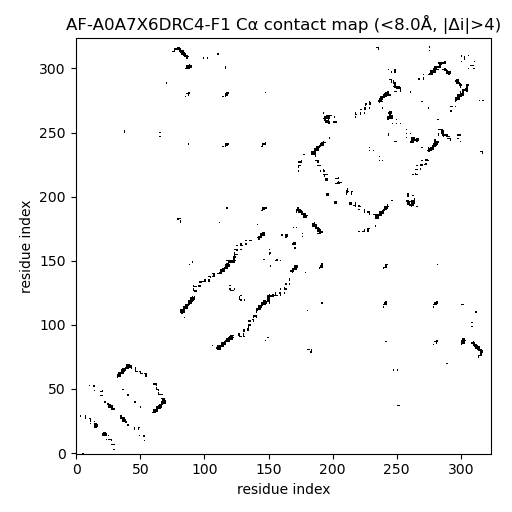36 2.498 -9.363 1.00 82.75 307 LYS A N 1
ATOM 2352 C CA . LYS A 1 307 ? -13.425 3.289 -9.739 1.00 82.75 307 LYS A CA 1
ATOM 2353 C C . LYS A 1 307 ? -14.533 3.226 -8.674 1.00 82.75 307 LYS A C 1
ATOM 2355 O O . LYS A 1 307 ? -15.720 3.333 -8.981 1.00 82.75 307 LYS A O 1
ATOM 2360 N N . LYS A 1 308 ? -14.129 3.018 -7.419 1.00 84.56 308 LYS A N 1
ATOM 2361 C CA . LYS A 1 308 ? -14.948 2.938 -6.204 1.00 84.56 308 LYS A CA 1
ATOM 2362 C C . LYS A 1 308 ? -14.173 3.607 -5.073 1.00 84.56 308 LYS A C 1
ATOM 2364 O O . LYS A 1 308 ? -12.954 3.711 -5.150 1.00 84.56 308 LYS A O 1
ATOM 2369 N N . ALA A 1 309 ? -14.877 4.043 -4.034 1.00 80.88 309 ALA A N 1
ATOM 2370 C CA . ALA A 1 309 ? -14.263 4.780 -2.933 1.00 80.88 309 ALA A CA 1
ATOM 2371 C C . ALA A 1 309 ? -13.386 3.908 -2.014 1.00 80.88 309 ALA A C 1
ATOM 2373 O O . ALA A 1 309 ? -12.483 4.434 -1.374 1.00 80.88 309 ALA A O 1
ATOM 2374 N N . ASN A 1 310 ? -13.628 2.595 -1.966 1.00 87.62 310 ASN A N 1
ATOM 2375 C CA . ASN A 1 310 ? -12.849 1.642 -1.185 1.00 87.62 310 ASN A CA 1
ATOM 2376 C C . ASN A 1 310 ? -13.098 0.193 -1.646 1.00 87.62 310 ASN A C 1
ATOM 2378 O O . ASN A 1 310 ? -14.035 -0.108 -2.395 1.00 87.62 310 ASN A O 1
ATOM 2382 N N . LEU A 1 311 ? -12.266 -0.709 -1.137 1.00 88.44 311 LEU A N 1
ATOM 2383 C CA . LEU A 1 311 ? -12.471 -2.151 -1.117 1.00 88.44 311 LEU A CA 1
ATOM 2384 C C . LEU A 1 311 ? -13.022 -2.594 0.236 1.00 88.44 311 LEU A C 1
ATOM 2386 O O . LEU A 1 311 ? -12.742 -1.962 1.253 1.00 88.44 311 LEU A O 1
ATOM 2390 N N . PHE A 1 312 ? -13.748 -3.711 0.234 1.00 89.06 312 PHE A N 1
ATOM 2391 C CA . PHE A 1 312 ? -14.217 -4.389 1.438 1.00 89.06 312 PHE A CA 1
ATOM 2392 C C . PHE A 1 312 ? -13.724 -5.831 1.464 1.00 89.06 312 PHE A C 1
ATOM 2394 O O . PHE A 1 312 ? -13.863 -6.549 0.472 1.00 89.06 312 PHE A O 1
ATOM 2401 N N . TYR A 1 313 ? -13.211 -6.253 2.618 1.00 86.06 313 TYR A N 1
ATOM 2402 C CA . TYR A 1 313 ? -12.744 -7.615 2.869 1.00 86.06 313 TYR A CA 1
ATOM 2403 C C . TYR A 1 313 ? -13.292 -8.142 4.180 1.00 86.06 313 TYR A C 1
ATOM 2405 O O . TYR A 1 313 ? -13.519 -7.375 5.113 1.00 86.06 313 TYR A O 1
ATOM 2413 N N . SER A 1 314 ? -13.469 -9.457 4.250 1.00 88.81 314 SER A N 1
ATOM 2414 C CA . SER A 1 314 ? -13.685 -10.161 5.509 1.00 88.81 314 SER A CA 1
ATOM 2415 C C . SER A 1 314 ? -12.498 -11.077 5.744 1.00 88.81 314 SER A C 1
ATOM 2417 O O . SER A 1 314 ? -12.298 -12.021 4.988 1.00 88.81 314 SER A O 1
ATOM 2419 N N . LEU A 1 315 ? -11.701 -10.778 6.763 1.00 89.12 315 LEU A N 1
ATOM 2420 C CA . LEU A 1 315 ? -10.486 -11.522 7.063 1.00 89.12 315 LEU A CA 1
ATOM 2421 C C . LEU A 1 315 ? -10.714 -12.403 8.290 1.00 89.12 315 LEU A C 1
ATOM 2423 O O . LEU A 1 315 ? -11.082 -11.904 9.354 1.00 89.12 315 LEU A O 1
ATOM 2427 N N . SER A 1 316 ? -10.483 -13.702 8.131 1.00 88.00 316 SER A N 1
ATOM 2428 C CA . SER A 1 316 ? -10.502 -14.692 9.210 1.00 88.00 316 SER A CA 1
ATOM 2429 C C . SER A 1 316 ? -9.104 -15.250 9.435 1.00 88.00 316 SER A C 1
ATOM 2431 O O . SER A 1 316 ? -8.357 -15.393 8.460 1.00 88.00 316 SER A O 1
ATOM 2433 N N . PRO A 1 317 ? -8.747 -15.611 10.681 1.00 83.81 317 PRO A N 1
ATOM 2434 C CA . PRO A 1 317 ? -7.513 -16.335 10.947 1.00 83.81 317 PRO A CA 1
ATOM 2435 C C . PRO A 1 317 ? -7.446 -17.589 10.077 1.00 83.81 317 PRO A C 1
ATOM 2437 O O . PRO A 1 317 ? -8.370 -18.407 10.068 1.00 83.81 317 PRO A O 1
ATOM 2440 N N . ARG A 1 318 ? -6.359 -17.753 9.319 1.00 70.75 318 ARG A N 1
ATOM 2441 C CA . ARG A 1 318 ? -6.157 -18.979 8.541 1.00 70.75 318 ARG A CA 1
ATOM 2442 C C . ARG A 1 318 ? -6.030 -20.156 9.505 1.00 70.75 318 ARG A C 1
ATOM 2444 O O . ARG A 1 318 ? -5.331 -20.060 10.515 1.00 70.75 318 ARG A O 1
ATOM 2451 N N . ALA A 1 319 ? -6.656 -21.290 9.179 1.00 58.12 319 ALA A N 1
ATOM 2452 C CA . ALA A 1 319 ? -6.427 -22.529 9.914 1.00 58.12 319 ALA A CA 1
ATOM 2453 C C . ALA A 1 319 ? -4.914 -22.799 9.948 1.00 58.12 319 ALA A C 1
ATOM 2455 O O . ALA A 1 319 ? -4.288 -22.979 8.898 1.00 58.12 319 ALA A O 1
ATOM 2456 N N . LYS A 1 320 ? -4.310 -22.771 11.145 1.00 49.50 320 LYS A N 1
ATOM 2457 C CA . LYS A 1 320 ? -2.887 -23.079 11.312 1.00 49.50 320 LYS A CA 1
ATOM 2458 C C . LYS A 1 320 ? -2.671 -24.471 10.731 1.00 49.50 320 LYS A C 1
ATOM 2460 O O . LYS A 1 320 ? -3.232 -25.436 11.246 1.00 49.50 320 LYS A O 1
ATOM 2465 N N . LYS A 1 321 ? -1.893 -24.583 9.648 1.00 39.91 321 LYS A N 1
ATOM 2466 C CA . LYS A 1 321 ? -1.439 -25.890 9.169 1.00 39.91 321 LYS A CA 1
ATOM 2467 C C . LYS A 1 321 ? -0.665 -26.508 10.325 1.00 39.91 321 LYS A C 1
ATOM 2469 O O . LYS A 1 321 ? 0.424 -26.049 10.653 1.00 39.91 321 LYS A O 1
ATOM 2474 N N . THR A 1 322 ? -1.251 -27.500 10.984 1.00 31.31 322 THR A N 1
ATOM 2475 C CA . THR A 1 322 ? -0.529 -28.334 11.934 1.00 31.31 322 THR A CA 1
ATOM 2476 C C . THR A 1 322 ? 0.568 -29.022 11.137 1.00 31.31 322 THR A C 1
ATOM 2478 O O . THR A 1 322 ? 0.283 -29.903 10.327 1.00 31.31 322 THR A O 1
ATOM 2481 N N . HIS A 1 323 ? 1.809 -28.571 11.295 1.00 34.53 323 HIS A N 1
ATOM 2482 C CA . HIS A 1 323 ? 2.959 -29.351 10.869 1.00 34.53 323 HIS A CA 1
ATOM 2483 C C . HIS A 1 323 ? 3.031 -30.566 11.796 1.00 34.53 323 HIS A C 1
ATOM 2485 O O . HIS A 1 323 ? 3.514 -30.462 12.921 1.00 34.53 323 HIS A O 1
ATOM 2491 N N . SER A 1 324 ? 2.429 -31.670 11.351 1.00 33.03 324 SER A N 1
ATOM 2492 C CA . SER A 1 324 ? 2.698 -33.017 11.856 1.00 33.03 324 SER A CA 1
ATOM 2493 C C . SER A 1 324 ? 4.006 -33.530 11.280 1.00 33.03 324 SER A C 1
ATOM 2495 O O . SER A 1 324 ? 4.144 -33.397 10.039 1.00 33.03 324 SER A O 1
#

Organism: NCBI:txid2606439